Protein AF-A0A2D4F4N5-F1 (afdb_monomer)

Structure (mmCIF, N/CA/C/O backbone):
data_AF-A0A2D4F4N5-F1
#
_entry.id   AF-A0A2D4F4N5-F1
#
loop_
_atom_site.group_PDB
_atom_site.id
_atom_site.type_symbol
_atom_site.label_atom_id
_atom_site.label_alt_id
_atom_site.label_comp_id
_atom_site.label_asym_id
_atom_site.label_entity_id
_atom_site.label_seq_id
_atom_site.pdbx_PDB_ins_code
_atom_site.Cartn_x
_atom_site.Cartn_y
_atom_site.Cartn_z
_atom_site.occupancy
_atom_site.B_iso_or_equiv
_atom_site.auth_seq_id
_atom_site.auth_comp_id
_atom_site.auth_asym_id
_atom_site.auth_atom_id
_atom_site.pdbx_PDB_model_num
ATOM 1 N N . LYS A 1 1 ? -106.227 -16.386 43.500 1.00 56.34 1 LYS A N 1
ATOM 2 C CA . LYS A 1 1 ? -105.374 -16.252 42.289 1.00 56.34 1 LYS A CA 1
ATOM 3 C C . LYS A 1 1 ? -104.358 -15.111 42.374 1.00 56.34 1 LYS A C 1
ATOM 5 O O . LYS A 1 1 ? -103.241 -15.417 42.754 1.00 56.34 1 LYS A O 1
ATOM 10 N N . LYS A 1 2 ? -104.686 -13.827 42.129 1.00 59.69 2 LYS A N 1
ATOM 11 C CA . LYS A 1 2 ? -103.668 -12.739 42.159 1.00 59.69 2 LYS A CA 1
ATOM 12 C C . LYS A 1 2 ? -102.952 -12.569 43.513 1.00 59.69 2 LYS A C 1
ATOM 14 O O . LYS A 1 2 ? -101.766 -12.276 43.545 1.00 59.69 2 LYS A O 1
ATOM 19 N N . GLU A 1 3 ? -103.655 -12.778 44.623 1.00 63.53 3 GLU A N 1
ATOM 20 C CA . GLU A 1 3 ? -103.099 -12.627 45.979 1.00 63.53 3 GLU A CA 1
ATOM 21 C C . GLU A 1 3 ? -102.218 -13.813 46.415 1.00 63.53 3 GLU A C 1
ATOM 23 O O . GLU A 1 3 ? -101.237 -13.640 47.134 1.00 63.53 3 GLU A O 1
ATOM 28 N N . GLU A 1 4 ? -102.504 -15.015 45.911 1.00 68.69 4 GLU A N 1
ATOM 29 C CA . GLU A 1 4 ? -101.657 -16.200 46.112 1.00 68.69 4 GLU A CA 1
ATOM 30 C C . GLU A 1 4 ? -100.373 -16.101 45.288 1.00 68.69 4 GLU A C 1
ATOM 32 O O . GLU A 1 4 ? -99.296 -16.382 45.805 1.00 68.69 4 GLU A O 1
ATOM 37 N N . GLU A 1 5 ? -100.463 -15.623 44.043 1.00 69.75 5 GLU A N 1
ATOM 38 C CA . GLU A 1 5 ? -99.292 -15.327 43.209 1.00 69.75 5 GLU A CA 1
ATOM 39 C C . GLU A 1 5 ? -98.404 -14.257 43.861 1.00 69.75 5 GLU A C 1
ATOM 41 O O . GLU A 1 5 ? -97.187 -14.424 43.932 1.00 69.75 5 GLU A O 1
ATOM 46 N N . PHE A 1 6 ? -99.001 -13.204 44.430 1.00 76.44 6 PHE A N 1
ATOM 47 C CA . PHE A 1 6 ? -98.261 -12.165 45.151 1.00 76.44 6 PHE A CA 1
ATOM 48 C C . PHE A 1 6 ? -97.584 -12.704 46.421 1.00 76.44 6 PHE A C 1
ATOM 50 O O . PHE A 1 6 ? -96.446 -12.343 46.722 1.00 76.44 6 PHE A O 1
ATOM 57 N N . ASN A 1 7 ? -98.245 -13.611 47.147 1.00 79.62 7 ASN A N 1
ATOM 58 C CA . ASN A 1 7 ? -97.665 -14.266 48.317 1.00 79.62 7 ASN A CA 1
ATOM 59 C C . ASN A 1 7 ? -96.509 -15.205 47.956 1.00 79.62 7 ASN A C 1
ATOM 61 O O . ASN A 1 7 ? -95.485 -15.171 48.634 1.00 79.62 7 ASN A O 1
ATOM 65 N N . ILE A 1 8 ? -96.621 -15.976 46.872 1.00 83.38 8 ILE A N 1
ATOM 66 C CA . ILE A 1 8 ? -95.534 -16.837 46.382 1.00 83.38 8 ILE A CA 1
ATOM 67 C C . ILE A 1 8 ? -94.320 -15.987 45.992 1.00 83.38 8 ILE A C 1
ATOM 69 O O . ILE A 1 8 ? -93.199 -16.280 46.414 1.00 83.38 8 ILE A O 1
ATOM 73 N N . ILE A 1 9 ? -94.548 -14.897 45.253 1.00 83.88 9 ILE A N 1
ATOM 74 C CA . ILE A 1 9 ? -93.497 -13.955 44.855 1.00 83.88 9 ILE A CA 1
ATOM 75 C C . ILE A 1 9 ? -92.835 -13.333 46.092 1.00 83.88 9 ILE A C 1
ATOM 77 O O . ILE A 1 9 ? -91.607 -13.299 46.181 1.00 83.88 9 ILE A O 1
ATOM 81 N N . ARG A 1 10 ? -93.621 -12.909 47.089 1.00 82.94 10 ARG A N 1
ATOM 82 C CA . ARG A 1 10 ? -93.108 -12.359 48.353 1.00 82.94 10 ARG A CA 1
ATOM 83 C C . ARG A 1 10 ? -92.235 -13.365 49.104 1.00 82.94 10 ARG A C 1
ATOM 85 O O . ARG A 1 10 ? -91.108 -13.032 49.461 1.00 82.94 10 ARG A O 1
ATOM 92 N N . THR A 1 11 ? -92.698 -14.602 49.277 1.00 85.44 11 THR A N 1
ATOM 93 C CA . THR A 1 11 ? -91.921 -15.657 49.947 1.00 85.44 11 THR A CA 1
ATOM 94 C C . THR A 1 11 ? -90.641 -15.999 49.180 1.00 85.44 11 THR A C 1
ATOM 96 O O . THR A 1 11 ? -89.612 -16.303 49.784 1.00 85.44 11 THR A O 1
ATOM 99 N N . GLN A 1 12 ? -90.661 -15.928 47.847 1.00 88.06 12 GLN A N 1
ATOM 100 C CA . GLN A 1 12 ? -89.471 -16.150 47.030 1.00 88.06 12 GLN A CA 1
ATOM 101 C C . GLN A 1 12 ? -88.456 -15.004 47.156 1.00 88.06 12 GLN A C 1
ATOM 103 O O . GLN A 1 12 ? -87.263 -15.268 47.312 1.00 88.06 12 GLN A O 1
ATOM 108 N N . TYR A 1 13 ? -88.907 -1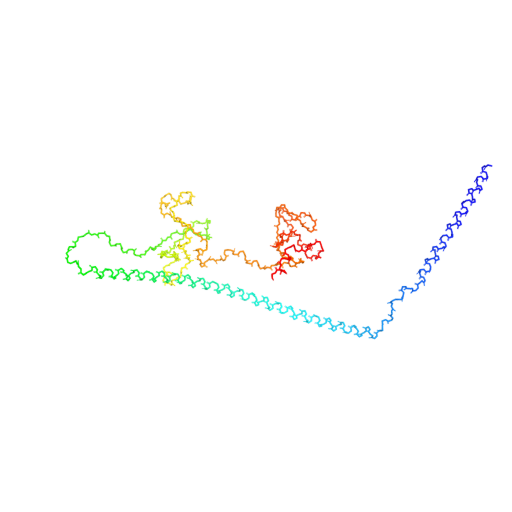3.747 47.175 1.00 88.38 13 TYR A N 1
ATOM 109 C CA . TYR A 1 13 ? -88.032 -12.602 47.441 1.00 88.38 13 TYR A CA 1
ATOM 110 C C . TYR A 1 13 ? -87.449 -12.625 48.856 1.00 88.38 13 TYR A C 1
ATOM 112 O O . TYR A 1 13 ? -86.268 -12.329 49.023 1.00 88.38 13 TYR A O 1
ATOM 120 N N . GLU A 1 14 ? -88.222 -13.035 49.863 1.00 89.50 14 GLU A N 1
ATOM 121 C CA . GLU A 1 14 ? -87.729 -13.205 51.235 1.00 89.50 14 GLU A CA 1
ATOM 122 C C . GLU A 1 14 ? -86.639 -14.283 51.322 1.00 89.50 14 GLU A C 1
ATOM 124 O O . GLU A 1 14 ? -85.602 -14.064 51.953 1.00 89.50 14 GLU A O 1
ATOM 129 N N . LYS A 1 15 ? -86.816 -15.418 50.630 1.00 90.50 15 LYS A N 1
ATOM 130 C CA . LYS A 1 15 ? -85.786 -16.467 50.538 1.00 90.50 15 LYS A CA 1
ATOM 131 C C . LYS A 1 15 ? -84.518 -15.971 49.844 1.00 90.50 15 LYS A C 1
ATOM 133 O O . LYS A 1 15 ? -83.421 -16.201 50.352 1.00 90.50 15 LYS A O 1
ATOM 138 N N . ASN A 1 16 ? -84.656 -15.260 48.726 1.00 86.25 16 ASN A N 1
ATOM 139 C CA . ASN A 1 16 ? -83.514 -14.703 47.997 1.00 86.25 16 ASN A CA 1
ATOM 140 C C . ASN A 1 16 ? -82.762 -13.667 48.841 1.00 86.25 16 ASN A C 1
ATOM 142 O O . ASN A 1 16 ? -81.537 -13.712 48.925 1.00 86.25 16 ASN A O 1
ATOM 146 N N . LEU A 1 17 ? -83.489 -12.789 49.537 1.00 89.81 17 LEU A N 1
ATOM 147 C CA . LEU A 1 17 ? -82.903 -11.807 50.445 1.00 89.81 17 LEU A CA 1
ATOM 148 C C . LEU A 1 17 ? -82.141 -12.477 51.596 1.00 89.81 17 LEU A C 1
ATOM 150 O O . LEU A 1 17 ? -81.073 -12.007 51.990 1.00 89.81 17 LEU A O 1
ATOM 154 N N . ASN A 1 18 ? -82.669 -13.576 52.136 1.00 90.06 18 ASN A N 1
ATOM 155 C CA . ASN A 1 18 ? -82.006 -14.319 53.203 1.00 90.06 18 ASN A CA 1
ATOM 156 C C . ASN A 1 18 ? -80.724 -15.021 52.718 1.00 90.06 18 ASN A C 1
ATOM 158 O O . ASN A 1 18 ? -79.701 -14.995 53.409 1.00 90.06 18 ASN A O 1
ATOM 162 N N . ASN A 1 19 ? -80.748 -15.587 51.509 1.00 90.56 19 ASN A N 1
ATOM 163 C CA . ASN A 1 19 ? -79.557 -16.155 50.874 1.00 90.56 19 ASN A CA 1
ATOM 164 C C . ASN A 1 19 ? -78.479 -15.086 50.637 1.00 90.56 19 ASN A C 1
ATOM 166 O O . ASN A 1 19 ? -77.332 -15.284 51.038 1.00 90.56 19 ASN A O 1
ATOM 170 N N . GLU A 1 20 ? -78.851 -13.926 50.089 1.00 90.69 20 GLU A N 1
ATOM 171 C CA . GLU A 1 20 ? -77.944 -12.785 49.891 1.00 90.69 20 GLU A CA 1
ATOM 172 C C . GLU A 1 20 ? -77.320 -12.303 51.212 1.00 90.69 20 GLU A C 1
ATOM 174 O O . GLU A 1 20 ? -76.104 -12.116 51.310 1.00 90.69 20 GLU A O 1
ATOM 179 N N . ARG A 1 21 ? -78.119 -12.172 52.283 1.00 93.06 21 ARG A N 1
ATOM 180 C CA . ARG A 1 21 ? -77.603 -11.816 53.620 1.00 93.06 21 ARG A CA 1
ATOM 181 C C . ARG A 1 21 ? -76.601 -12.837 54.151 1.00 93.06 21 ARG A C 1
ATOM 183 O O . ARG A 1 21 ? -75.604 -12.449 54.766 1.00 93.06 21 ARG A O 1
ATOM 190 N N . THR A 1 22 ? -76.847 -14.121 53.912 1.00 91.62 22 THR A N 1
ATOM 191 C CA . THR A 1 22 ? -75.980 -15.203 54.390 1.00 91.62 22 THR A CA 1
ATOM 192 C C . THR A 1 22 ? -74.648 -15.199 53.647 1.00 91.62 22 THR A C 1
ATOM 194 O O . THR A 1 22 ? -73.595 -15.197 54.284 1.00 91.62 22 THR A O 1
ATOM 197 N N . LEU A 1 23 ? -74.679 -15.089 52.316 1.00 91.75 23 LEU A N 1
ATOM 198 C CA . LEU A 1 23 ? -73.475 -15.004 51.485 1.00 91.75 23 LEU A CA 1
ATOM 199 C C . LEU A 1 23 ? -72.638 -13.769 51.826 1.00 91.75 23 LEU A C 1
ATOM 201 O O . LEU A 1 23 ? -71.421 -13.866 51.987 1.00 91.75 23 LEU A O 1
ATOM 205 N N . LYS A 1 24 ? -73.286 -12.616 52.028 1.00 92.94 24 LYS A N 1
ATOM 206 C CA . LYS A 1 24 ? -72.597 -11.382 52.417 1.00 92.94 24 LYS A CA 1
ATOM 207 C C . LYS A 1 24 ? -71.936 -11.506 53.789 1.00 92.94 24 LYS A C 1
ATOM 209 O O . LYS A 1 24 ? -70.787 -11.104 53.951 1.00 92.94 24 LYS A O 1
ATOM 214 N N . THR A 1 25 ? -72.622 -12.114 54.757 1.00 91.38 25 THR A N 1
ATOM 215 C CA . THR A 1 25 ? -72.057 -12.393 56.088 1.00 91.38 25 THR A CA 1
ATOM 216 C C . THR A 1 25 ? -70.846 -13.324 55.997 1.00 91.38 25 THR A C 1
ATOM 218 O O . THR A 1 25 ? -69.815 -13.057 56.610 1.00 91.38 25 THR A O 1
ATOM 221 N N . GLN A 1 26 ? -70.922 -14.384 55.187 1.00 90.00 26 GLN A N 1
ATOM 222 C CA . GLN A 1 26 ? -69.803 -15.306 54.977 1.00 90.00 26 GLN A CA 1
ATOM 223 C C .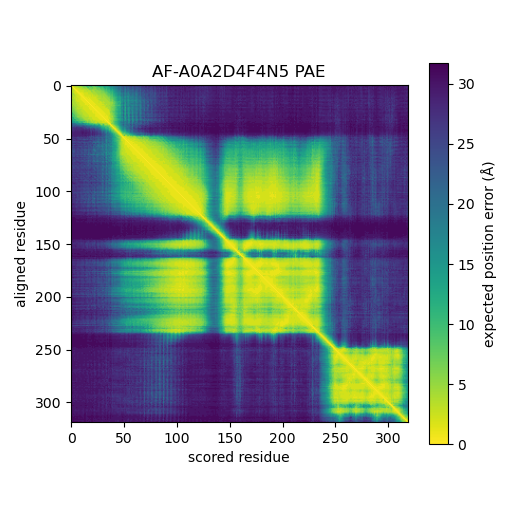 GLN A 1 26 ? -68.601 -14.623 54.310 1.00 90.00 26 GLN A C 1
ATOM 225 O O . GLN A 1 26 ? -67.470 -14.828 54.749 1.00 90.00 26 GLN A O 1
ATOM 230 N N . ALA A 1 27 ? -68.828 -13.775 53.304 1.00 90.56 27 ALA A N 1
ATOM 231 C CA . ALA A 1 27 ? -67.769 -13.017 52.640 1.00 90.56 27 ALA A CA 1
ATOM 232 C C . ALA A 1 27 ? -67.075 -12.035 53.598 1.00 90.56 27 ALA A C 1
ATOM 234 O O . ALA A 1 27 ? -65.846 -11.979 53.640 1.00 90.56 27 ALA A O 1
ATOM 235 N N . VAL A 1 28 ? -67.846 -11.310 54.417 1.00 91.25 28 VAL A N 1
ATOM 236 C CA . VAL A 1 28 ? -67.301 -10.405 55.442 1.00 91.25 28 VAL A CA 1
ATOM 237 C C . VAL A 1 28 ? -66.495 -11.179 56.483 1.00 91.25 28 VAL A C 1
ATOM 239 O O . VAL A 1 28 ? -65.385 -10.767 56.810 1.00 91.25 28 VAL A O 1
ATOM 242 N N . ASN A 1 29 ? -66.987 -12.329 56.946 1.00 89.88 29 ASN A N 1
ATOM 243 C CA . ASN A 1 29 ? -66.251 -13.173 57.888 1.00 89.88 29 ASN A CA 1
ATOM 244 C C . ASN A 1 29 ? -64.949 -13.716 57.281 1.00 89.88 29 ASN A C 1
ATOM 246 O O . ASN A 1 29 ? -63.924 -13.720 57.955 1.00 89.88 29 ASN A O 1
ATOM 250 N N . LYS A 1 30 ? -64.950 -14.100 55.999 1.00 88.88 30 LYS A N 1
ATOM 251 C CA . LYS A 1 30 ? -63.744 -14.544 55.282 1.00 88.88 30 LYS A CA 1
ATOM 252 C C . LYS A 1 30 ? -62.718 -13.417 55.141 1.00 88.88 30 LYS A C 1
ATOM 254 O O . LYS A 1 30 ? -61.528 -13.640 55.343 1.00 88.88 30 LYS A O 1
ATOM 259 N N . LEU A 1 31 ? -63.167 -12.202 54.822 1.00 83.94 31 LEU A N 1
ATOM 260 C CA . LEU A 1 31 ? -62.303 -11.021 54.744 1.00 83.94 31 LEU A CA 1
ATOM 261 C C . LEU A 1 31 ? -61.752 -10.638 56.119 1.00 83.94 31 LEU A C 1
ATOM 263 O O . LEU A 1 31 ? -60.565 -10.347 56.230 1.00 83.94 31 LEU A O 1
ATOM 267 N N . ALA A 1 32 ? -62.572 -10.702 57.170 1.00 85.06 32 ALA A N 1
ATOM 268 C CA . ALA A 1 32 ? -62.128 -10.495 58.544 1.00 85.06 32 ALA A CA 1
ATOM 269 C C . ALA A 1 32 ? -61.110 -11.562 58.973 1.00 85.06 32 ALA A C 1
ATOM 271 O O . ALA A 1 32 ? -60.134 -11.235 59.644 1.00 85.06 32 ALA A O 1
ATOM 272 N N . GLU A 1 33 ? -61.286 -12.817 58.555 1.00 84.62 33 GLU A N 1
ATOM 273 C CA . GLU A 1 33 ? -60.318 -13.890 58.783 1.00 84.62 33 GLU A CA 1
ATOM 274 C C . GLU A 1 33 ? -58.996 -13.600 58.059 1.00 84.62 33 GLU A C 1
ATOM 276 O O . GLU A 1 33 ? -57.943 -13.652 58.682 1.00 84.62 33 GLU A O 1
ATOM 281 N N . ILE A 1 34 ? -59.027 -13.214 56.778 1.00 78.25 34 ILE A N 1
ATOM 282 C CA . ILE A 1 34 ? -57.823 -12.878 55.995 1.00 78.25 34 ILE A CA 1
ATOM 283 C C . ILE A 1 34 ? -57.116 -11.632 56.547 1.00 78.25 34 ILE A C 1
ATOM 285 O O . ILE A 1 34 ? -55.892 -11.621 56.638 1.00 78.25 34 ILE A O 1
ATOM 289 N N . MET A 1 35 ? -57.862 -10.603 56.960 1.00 74.38 35 MET A N 1
ATOM 290 C CA . MET A 1 35 ? -57.294 -9.403 57.585 1.00 74.38 35 MET A CA 1
ATOM 291 C C . MET A 1 35 ? -56.669 -9.695 58.954 1.00 74.38 35 MET A C 1
ATOM 293 O O . MET A 1 35 ? -55.673 -9.069 59.314 1.00 74.38 35 MET A O 1
ATOM 297 N N . ASN A 1 36 ? -57.232 -10.640 59.716 1.00 72.38 36 ASN A N 1
ATOM 298 C CA . ASN A 1 36 ? -56.722 -11.025 61.034 1.00 72.38 36 ASN A CA 1
ATOM 299 C C . ASN A 1 36 ? -55.715 -12.184 60.994 1.00 72.38 36 ASN A C 1
ATOM 301 O O . ASN A 1 36 ? -55.057 -12.451 62.006 1.00 72.38 36 ASN A O 1
ATOM 305 N N . ARG A 1 37 ? -55.537 -12.848 59.844 1.00 71.75 37 ARG A N 1
ATOM 306 C CA . ARG A 1 37 ? -54.452 -13.807 59.624 1.00 71.75 37 ARG A CA 1
ATOM 307 C C . ARG A 1 37 ? -53.123 -13.065 59.711 1.00 71.75 37 ARG A C 1
ATOM 309 O O . ARG A 1 37 ? -52.716 -12.318 58.825 1.00 71.75 37 ARG A O 1
ATOM 316 N N . LYS A 1 38 ? -52.409 -13.309 60.810 1.00 58.66 38 LYS A N 1
ATOM 317 C CA . LYS A 1 38 ? -51.043 -12.819 61.053 1.00 58.66 38 LYS A CA 1
ATOM 318 C C . LYS A 1 38 ? -49.990 -13.526 60.186 1.00 58.66 38 LYS A C 1
ATOM 320 O O . LYS A 1 38 ? -48.805 -13.251 60.358 1.00 58.66 38 LYS A O 1
ATOM 325 N N . ASP A 1 39 ? -50.395 -14.374 59.243 1.00 55.12 39 ASP A N 1
ATOM 326 C CA . ASP A 1 39 ? -49.500 -15.167 58.393 1.00 55.12 39 ASP A CA 1
ATOM 327 C C . ASP A 1 39 ? -48.623 -14.300 57.473 1.00 55.12 39 ASP A C 1
ATOM 329 O O . ASP A 1 39 ? -47.489 -14.666 57.179 1.00 55.12 39 ASP A O 1
ATOM 333 N N . PHE A 1 40 ? -49.040 -13.070 57.143 1.00 53.75 40 PHE A N 1
ATOM 334 C CA . PHE A 1 40 ? -48.171 -12.102 56.451 1.00 53.75 40 PHE A CA 1
ATOM 335 C C . PHE A 1 40 ? -47.013 -11.560 57.314 1.00 53.75 40 PHE A C 1
ATOM 337 O O . PHE A 1 40 ? -46.147 -10.842 56.814 1.00 53.75 40 PHE A O 1
ATOM 344 N N . LYS A 1 41 ? -46.967 -11.881 58.616 1.00 54.66 41 LYS A N 1
ATOM 345 C CA . LYS A 1 41 ? -45.854 -11.540 59.521 1.00 54.66 41 LYS A CA 1
ATOM 346 C C . LYS A 1 41 ? -44.927 -12.723 59.821 1.00 54.66 41 LYS A C 1
ATOM 348 O O . LYS A 1 41 ? -44.044 -12.572 60.663 1.00 54.66 41 LYS A O 1
ATOM 353 N N . LEU A 1 42 ? -45.076 -13.859 59.139 1.00 53.78 42 LEU A N 1
ATOM 354 C CA . LEU A 1 42 ? -44.261 -15.058 59.369 1.00 53.78 42 LEU A CA 1
ATOM 355 C C . LEU A 1 42 ? -43.093 -15.236 58.388 1.00 53.78 42 LEU A C 1
ATOM 357 O O . LEU A 1 42 ? -42.676 -16.356 58.138 1.00 53.78 42 LEU A O 1
ATOM 361 N N . ASP A 1 43 ? -42.489 -14.139 57.918 1.00 47.38 43 ASP A N 1
ATOM 362 C CA . ASP A 1 43 ? -41.101 -14.212 57.424 1.00 47.38 43 ASP A CA 1
ATOM 363 C C . ASP A 1 43 ? -40.243 -12.969 57.698 1.00 47.38 43 ASP A C 1
ATOM 365 O O . ASP A 1 43 ? -39.174 -12.758 57.129 1.00 47.38 43 ASP A O 1
ATOM 369 N N . ARG A 1 44 ? -40.652 -12.154 58.676 1.00 51.94 44 ARG A N 1
ATOM 370 C CA . ARG A 1 44 ? -39.688 -11.335 59.415 1.00 51.94 44 ARG A CA 1
ATOM 371 C C . ARG A 1 44 ? -39.265 -12.125 60.643 1.00 51.94 44 ARG A C 1
ATOM 373 O O . ARG A 1 44 ? -39.608 -11.758 61.767 1.00 51.94 44 ARG A O 1
ATOM 380 N N . LYS A 1 45 ? -38.470 -13.188 60.446 1.00 54.00 45 LYS A N 1
ATOM 381 C CA . LYS A 1 45 ? -37.483 -13.557 61.476 1.00 54.00 45 LYS A CA 1
ATOM 382 C C . LYS A 1 45 ? -36.880 -12.237 61.942 1.00 54.00 45 LYS A C 1
ATOM 384 O O . LYS A 1 45 ? -36.462 -11.456 61.088 1.00 54.00 45 LYS A O 1
ATOM 389 N N . LYS A 1 46 ? -36.922 -11.939 63.247 1.00 56.38 46 LYS A N 1
ATOM 390 C CA . LYS A 1 46 ? -36.197 -10.803 63.834 1.00 56.38 46 LYS A CA 1
ATOM 391 C C . LYS A 1 46 ? -34.792 -10.847 63.238 1.00 56.38 46 LYS A C 1
ATOM 393 O O . LYS A 1 46 ? -33.994 -11.685 63.647 1.00 56.38 46 LYS A O 1
ATOM 398 N N . VAL A 1 47 ? -34.516 -10.020 62.231 1.00 57.19 47 VAL A N 1
ATOM 399 C CA . VAL A 1 47 ? -33.161 -9.864 61.726 1.00 57.19 47 VAL A CA 1
ATOM 400 C C . VAL A 1 47 ? -32.433 -9.296 62.923 1.00 57.19 47 VAL A C 1
ATOM 402 O O . VAL A 1 47 ? -32.766 -8.207 63.391 1.00 57.19 47 VAL A O 1
ATOM 405 N N . ASN A 1 48 ? -31.559 -10.107 63.508 1.00 65.81 48 ASN A N 1
ATOM 406 C CA . ASN A 1 48 ? -30.804 -9.738 64.684 1.00 65.81 48 ASN A CA 1
ATOM 407 C C . ASN A 1 48 ? -30.120 -8.397 64.374 1.00 65.81 48 ASN A C 1
ATOM 409 O O . ASN A 1 48 ? -29.299 -8.317 63.464 1.00 65.81 48 ASN A O 1
ATOM 413 N N . MET A 1 49 ? -30.526 -7.317 65.052 1.00 71.56 49 MET A N 1
ATOM 414 C CA . MET A 1 49 ? -30.095 -5.938 64.754 1.00 71.56 49 MET A CA 1
ATOM 415 C C . MET A 1 49 ? -28.562 -5.817 64.748 1.00 71.56 49 MET A C 1
ATOM 417 O O . MET A 1 49 ? -27.981 -5.011 64.023 1.00 71.56 49 MET A O 1
ATOM 421 N N . GLN A 1 50 ? -27.901 -6.655 65.544 1.00 76.62 50 GLN A N 1
ATOM 422 C CA . GLN A 1 50 ? -26.451 -6.760 65.620 1.00 76.62 50 GLN A CA 1
ATOM 423 C C . GLN A 1 50 ? -25.847 -7.440 64.376 1.00 76.62 50 GLN A C 1
ATOM 425 O O . GLN A 1 50 ? -24.870 -6.931 63.824 1.00 76.62 50 GLN A O 1
ATOM 430 N N . ASP A 1 51 ? -26.470 -8.508 63.869 1.00 80.94 51 ASP A N 1
ATOM 431 C CA . ASP A 1 51 ? -26.079 -9.156 62.608 1.00 80.94 51 ASP A CA 1
ATOM 432 C C . ASP A 1 51 ? -26.350 -8.256 61.402 1.00 80.94 51 ASP A C 1
ATOM 434 O O . ASP A 1 51 ? -25.554 -8.232 60.466 1.00 80.94 51 ASP A O 1
ATOM 438 N N . PHE A 1 52 ? -27.424 -7.460 61.434 1.00 82.69 52 PHE A N 1
ATOM 439 C CA . PHE A 1 52 ? -27.698 -6.458 60.404 1.00 82.69 52 PHE A CA 1
ATOM 440 C C . PHE A 1 52 ? -26.577 -5.416 60.334 1.00 82.69 52 PHE A C 1
ATOM 442 O O . PHE A 1 52 ? -26.020 -5.193 59.264 1.00 82.69 52 PHE A O 1
ATOM 449 N N . LYS A 1 53 ? -26.169 -4.847 61.477 1.00 86.12 53 LYS A N 1
ATOM 450 C CA . LYS A 1 53 ? -25.045 -3.895 61.545 1.00 86.12 53 LYS A CA 1
ATOM 451 C C . LYS A 1 53 ? -23.717 -4.517 61.101 1.00 86.12 53 LYS A C 1
ATOM 453 O O . LYS A 1 53 ? -22.898 -3.832 60.490 1.00 86.12 53 LYS A O 1
ATOM 458 N N . LYS A 1 54 ? -23.483 -5.801 61.400 1.00 90.00 54 LYS A N 1
ATOM 459 C CA . LYS A 1 54 ? -22.287 -6.528 60.940 1.00 90.00 54 LYS A CA 1
ATOM 460 C C . LYS A 1 54 ? -22.299 -6.701 59.418 1.00 90.00 54 LYS A C 1
ATOM 462 O O . LYS A 1 54 ? -21.321 -6.334 58.771 1.00 90.00 54 LYS A O 1
ATOM 467 N N . LYS A 1 55 ? -23.422 -7.156 58.851 1.00 89.56 55 LYS A N 1
ATOM 468 C CA . LYS A 1 55 ? -23.611 -7.280 57.398 1.00 89.56 55 LYS A CA 1
ATOM 469 C C . LYS A 1 55 ? -23.548 -5.938 56.679 1.00 89.56 55 LYS A C 1
ATOM 471 O O . LYS A 1 55 ? -23.028 -5.877 55.575 1.00 89.56 55 LYS A O 1
ATOM 476 N N . GLU A 1 56 ? -24.029 -4.858 57.288 1.00 90.56 56 GLU A N 1
ATOM 477 C CA . GLU A 1 56 ? -23.948 -3.516 56.705 1.00 90.56 56 GLU A CA 1
ATOM 478 C C . GLU A 1 56 ? -22.491 -3.044 56.577 1.00 90.56 56 GLU A C 1
ATOM 480 O O . GLU A 1 56 ? -22.094 -2.536 55.529 1.00 90.56 56 GLU A O 1
ATOM 485 N N . LYS A 1 57 ? -21.663 -3.260 57.609 1.00 93.94 57 LYS A N 1
ATOM 486 C CA . LYS A 1 57 ? -20.223 -2.950 57.555 1.00 93.94 57 LYS A CA 1
ATOM 487 C C . LYS A 1 57 ? -19.493 -3.796 56.516 1.00 93.94 57 LYS A C 1
ATOM 489 O O . LYS A 1 57 ? -18.684 -3.267 55.761 1.00 93.94 57 LYS A O 1
ATOM 494 N N . GLU A 1 58 ? -19.790 -5.091 56.472 1.00 94.50 58 GLU A N 1
ATOM 495 C CA . GLU A 1 58 ? -19.226 -6.013 55.486 1.00 94.50 58 GLU A CA 1
ATOM 496 C C . GLU A 1 58 ? -19.639 -5.630 54.059 1.00 94.50 58 GLU A C 1
ATOM 498 O O . GLU A 1 58 ? -18.795 -5.586 53.173 1.00 94.50 58 GLU A O 1
ATOM 503 N N . ASN A 1 59 ? -20.895 -5.232 53.845 1.00 93.12 59 ASN A N 1
ATOM 504 C CA . ASN A 1 59 ? -21.375 -4.753 52.550 1.00 93.12 59 ASN A CA 1
ATOM 505 C C . ASN A 1 59 ? -20.643 -3.475 52.114 1.00 93.12 59 ASN A C 1
ATOM 507 O O . ASN A 1 59 ? -20.163 -3.408 50.988 1.00 93.12 59 ASN A O 1
ATOM 511 N N . ARG A 1 60 ? -20.464 -2.497 53.016 1.00 95.44 60 ARG A N 1
ATOM 512 C CA . ARG A 1 60 ? -19.662 -1.295 52.719 1.00 95.44 60 ARG A CA 1
ATOM 513 C C . ARG A 1 60 ? -18.211 -1.641 52.375 1.00 95.44 60 ARG A C 1
ATOM 515 O O . ARG A 1 60 ? -17.653 -1.046 51.458 1.00 95.44 60 ARG A O 1
ATOM 522 N N . LYS A 1 61 ? -17.612 -2.608 53.079 1.00 96.81 61 LYS A N 1
ATOM 523 C CA . LYS A 1 61 ? -16.254 -3.090 52.789 1.00 96.81 61 LYS A CA 1
ATOM 524 C C . LYS A 1 61 ? -16.176 -3.729 51.399 1.00 96.81 61 LYS A C 1
ATOM 526 O O . LYS A 1 61 ? -15.327 -3.338 50.607 1.00 96.81 61 LYS A O 1
ATOM 531 N N . LEU A 1 62 ? -17.098 -4.636 51.082 1.00 96.75 62 LEU A N 1
ATOM 532 C CA . LEU A 1 62 ? -17.171 -5.304 49.780 1.00 96.75 62 LEU A CA 1
ATOM 533 C C . LEU A 1 62 ? -17.450 -4.320 48.635 1.00 96.75 62 LEU A C 1
ATOM 535 O O . LEU A 1 62 ? -16.902 -4.481 47.552 1.00 96.75 62 LEU A O 1
ATOM 539 N N . GLN A 1 63 ? -18.257 -3.277 48.856 1.00 95.38 63 GLN A N 1
ATOM 540 C CA . GLN A 1 63 ? -18.466 -2.215 47.864 1.00 95.38 63 GLN A CA 1
ATOM 541 C C . GLN A 1 63 ? -17.182 -1.431 47.579 1.00 95.38 63 GLN A C 1
ATOM 543 O O . GLN A 1 63 ? -16.910 -1.105 46.424 1.00 95.38 63 GLN A O 1
ATOM 548 N N . LEU A 1 64 ? -16.387 -1.138 48.613 1.00 96.56 64 LEU A N 1
ATOM 549 C CA . LEU A 1 64 ? -15.099 -0.471 48.446 1.00 96.56 64 LEU A CA 1
ATOM 550 C C . LEU A 1 64 ? -14.106 -1.366 47.694 1.00 96.56 64 LEU A C 1
ATOM 552 O O . LEU A 1 64 ? -13.491 -0.902 46.739 1.00 96.56 64 LEU A O 1
ATOM 556 N N . GLU A 1 65 ? -13.995 -2.639 48.083 1.00 96.62 65 GLU A N 1
ATOM 557 C CA . GLU A 1 65 ? -13.149 -3.629 47.403 1.00 96.62 65 GLU A CA 1
ATOM 558 C C . GLU A 1 65 ? -13.567 -3.792 45.930 1.00 96.62 65 GLU A C 1
ATOM 560 O O . GLU A 1 65 ? -12.722 -3.745 45.040 1.00 96.62 65 GLU A O 1
ATOM 565 N N . LEU A 1 66 ? -14.873 -3.866 45.646 1.00 95.38 66 LEU A N 1
ATOM 566 C CA . LEU A 1 66 ? -15.403 -3.925 44.281 1.00 95.38 66 LEU A CA 1
ATOM 567 C C . LEU A 1 66 ? -15.047 -2.678 43.463 1.00 95.38 66 LEU A C 1
ATOM 569 O O . LEU A 1 66 ? -14.695 -2.797 42.291 1.00 95.38 66 LEU A O 1
ATOM 573 N N . ASN A 1 67 ? -15.161 -1.482 44.045 1.00 95.75 67 ASN A N 1
ATOM 574 C CA . ASN A 1 67 ? -14.807 -0.245 43.350 1.00 95.75 67 ASN A CA 1
ATOM 575 C C . ASN A 1 67 ? -13.303 -0.160 43.077 1.00 95.75 67 ASN A C 1
ATOM 577 O O . ASN A 1 67 ? -12.920 0.193 41.965 1.00 95.75 67 ASN A O 1
ATOM 581 N N . GLN A 1 68 ? -12.466 -0.542 44.045 1.00 97.69 68 GLN A N 1
ATOM 582 C CA . GLN A 1 68 ? -11.017 -0.618 43.853 1.00 97.69 68 GLN A CA 1
ATOM 583 C C . GLN A 1 68 ? -10.654 -1.605 42.740 1.00 97.69 68 GLN A C 1
ATOM 585 O O . GLN A 1 68 ? -9.815 -1.299 41.897 1.00 97.69 68 GLN A O 1
ATOM 590 N N . GLU A 1 69 ? -11.299 -2.771 42.693 1.00 95.62 69 GLU A N 1
ATOM 591 C CA . GLU A 1 69 ? -11.010 -3.776 41.669 1.00 95.62 69 GLU A CA 1
ATOM 592 C C . GLU A 1 69 ? -11.484 -3.337 40.276 1.00 95.62 69 GLU A C 1
ATOM 594 O O . GLU A 1 69 ? -10.772 -3.523 39.291 1.00 95.62 69 GLU A O 1
ATOM 599 N N . LYS A 1 70 ? -12.634 -2.652 40.184 1.00 94.56 70 LYS A N 1
ATOM 600 C CA . LYS A 1 70 ? -13.084 -2.006 38.938 1.00 94.56 70 LYS A CA 1
ATOM 601 C C . LYS A 1 70 ? -12.103 -0.945 38.453 1.00 94.56 70 LYS A C 1
ATOM 603 O O . LYS A 1 70 ? -11.849 -0.858 37.255 1.00 94.56 70 LYS A O 1
ATOM 608 N N . GLU A 1 71 ? -11.567 -0.134 39.360 1.00 96.31 71 GLU A N 1
ATOM 609 C CA . GLU A 1 71 ? -10.606 0.909 39.009 1.00 96.31 71 GLU A CA 1
ATOM 610 C C . GLU A 1 71 ? -9.290 0.310 38.500 1.00 96.31 71 GLU A C 1
ATOM 612 O O . GLU A 1 71 ? -8.818 0.710 37.436 1.00 96.31 71 GLU A O 1
ATOM 617 N N . LYS A 1 72 ? -8.753 -0.714 39.178 1.00 97.44 72 LYS A N 1
ATOM 618 C CA . LYS A 1 72 ? -7.578 -1.464 38.700 1.00 97.44 72 LYS A CA 1
ATOM 619 C C . LYS A 1 72 ? -7.818 -2.086 37.329 1.00 97.44 72 LYS A C 1
ATOM 621 O O . LYS A 1 72 ? -6.963 -1.977 36.451 1.00 97.44 72 LYS A O 1
ATOM 626 N N . PHE A 1 73 ? -8.977 -2.716 37.131 1.00 94.12 73 PHE A N 1
ATOM 627 C CA . PHE A 1 73 ? -9.332 -3.311 35.846 1.00 94.12 73 PHE A CA 1
ATOM 628 C C . PHE A 1 73 ? -9.409 -2.248 34.744 1.00 94.12 73 PHE A C 1
ATOM 630 O O . PHE A 1 73 ? -8.823 -2.425 33.682 1.00 94.12 73 PHE A O 1
ATOM 637 N N . ASN A 1 74 ? -10.045 -1.104 35.006 1.00 93.50 74 ASN A N 1
ATOM 638 C CA . ASN A 1 74 ? -10.098 0.002 34.048 1.00 93.50 74 ASN A CA 1
ATOM 639 C C . ASN A 1 74 ? -8.703 0.548 33.711 1.00 93.50 74 ASN A C 1
ATOM 641 O O . ASN A 1 74 ? -8.409 0.778 32.539 1.00 93.50 74 ASN A O 1
ATOM 645 N N . GLN A 1 75 ? -7.826 0.723 34.705 1.00 95.38 75 GLN A N 1
ATOM 646 C CA . GLN A 1 75 ? -6.438 1.140 34.472 1.00 95.38 75 GLN A CA 1
ATOM 647 C C . GLN A 1 75 ? -5.684 0.126 33.601 1.00 95.38 75 GLN A C 1
ATOM 649 O O . GLN A 1 75 ? -4.973 0.516 32.676 1.00 95.38 75 GLN A O 1
ATOM 654 N N . MET A 1 76 ? -5.876 -1.172 33.852 1.00 95.38 76 MET A N 1
ATOM 655 C CA . MET A 1 76 ? -5.289 -2.250 33.056 1.00 95.38 76 MET A CA 1
ATOM 656 C C . MET A 1 76 ? -5.799 -2.240 31.609 1.00 95.38 76 MET A C 1
ATOM 658 O O . MET A 1 76 ? -4.998 -2.339 30.682 1.00 95.38 76 MET A O 1
ATOM 662 N N . VAL A 1 77 ? -7.106 -2.054 31.401 1.00 93.12 77 VAL A N 1
ATOM 663 C CA . VAL A 1 77 ? -7.705 -1.934 30.063 1.00 93.12 77 VAL A CA 1
ATOM 664 C C . VAL A 1 77 ? -7.121 -0.742 29.306 1.00 93.12 77 VAL A C 1
ATOM 666 O O . VAL A 1 77 ? -6.720 -0.895 28.157 1.00 93.12 77 VAL A O 1
ATOM 669 N N . ILE A 1 78 ? -7.019 0.430 29.941 1.00 93.69 78 ILE A N 1
ATOM 670 C CA . ILE A 1 78 ? -6.435 1.627 29.315 1.00 93.69 78 ILE A CA 1
ATOM 671 C C . ILE A 1 78 ? -4.967 1.385 28.950 1.00 93.69 78 ILE A C 1
ATOM 673 O O . ILE A 1 78 ? -4.547 1.734 27.846 1.00 93.69 78 ILE A O 1
ATOM 677 N N . LYS A 1 79 ? -4.196 0.765 29.851 1.00 96.50 79 LYS A N 1
ATOM 678 C CA . LYS A 1 79 ? -2.790 0.427 29.614 1.00 96.50 79 LYS A CA 1
ATOM 679 C C . LYS A 1 79 ? -2.638 -0.490 28.400 1.00 96.50 79 LYS A C 1
ATOM 681 O O . LYS A 1 79 ? -1.920 -0.133 27.472 1.00 96.50 79 LYS A O 1
ATOM 686 N N . TYR A 1 80 ? -3.351 -1.615 28.363 1.00 93.19 80 TYR A N 1
ATOM 687 C CA . TYR A 1 80 ? -3.257 -2.550 27.239 1.00 93.19 80 TYR A CA 1
ATOM 688 C C . TYR A 1 80 ? -3.802 -1.967 25.936 1.00 93.19 80 TYR A C 1
ATOM 690 O O . TYR A 1 80 ? -3.250 -2.226 24.872 1.00 93.19 80 TYR A O 1
ATOM 698 N N . GLN A 1 81 ? -4.836 -1.128 25.995 1.00 90.56 81 GLN A N 1
ATOM 699 C CA . GLN A 1 81 ? -5.335 -0.435 24.811 1.00 90.56 81 GLN A CA 1
ATOM 700 C C . GLN A 1 81 ? -4.298 0.541 24.238 1.00 90.56 81 GLN A C 1
ATOM 702 O O . GLN A 1 81 ? -4.197 0.678 23.016 1.00 90.56 81 GLN A O 1
ATOM 707 N N . LYS A 1 82 ? -3.536 1.218 25.106 1.00 93.12 82 LYS A N 1
ATOM 708 C CA . LYS A 1 82 ? -2.430 2.092 24.710 1.00 93.12 82 LYS A CA 1
ATOM 709 C C . LYS A 1 82 ? -1.285 1.285 24.095 1.00 93.12 82 LYS A C 1
ATOM 711 O O . LYS A 1 82 ? -0.881 1.611 22.986 1.00 93.12 82 LYS A O 1
ATOM 716 N N . GLU A 1 83 ? -0.839 0.219 24.757 1.00 93.69 83 GLU A N 1
ATOM 717 C CA . GLU A 1 83 ? 0.220 -0.667 24.248 1.00 93.69 83 GLU A CA 1
ATOM 718 C C . GLU A 1 83 ? -0.157 -1.266 22.885 1.00 93.69 83 GLU A C 1
ATOM 720 O O . GLU A 1 83 ? 0.654 -1.269 21.966 1.00 93.69 83 GLU A O 1
ATOM 725 N N . LEU A 1 84 ? -1.412 -1.688 22.698 1.00 90.12 84 LEU A N 1
ATOM 726 C CA . LEU A 1 84 ? -1.898 -2.189 21.409 1.00 90.12 84 LEU A CA 1
ATOM 727 C C . LEU A 1 84 ? -1.807 -1.117 20.315 1.00 90.12 84 LEU A C 1
ATOM 729 O O . LEU A 1 84 ? -1.352 -1.402 19.210 1.00 90.12 84 LEU A O 1
ATOM 733 N N . ASN A 1 85 ? -2.205 0.123 20.614 1.00 89.25 85 ASN A N 1
ATOM 734 C CA . ASN A 1 85 ? -2.103 1.222 19.653 1.00 89.25 85 ASN A CA 1
ATOM 735 C C . ASN A 1 85 ? -0.642 1.565 19.314 1.00 89.25 85 ASN A C 1
ATOM 737 O O . ASN A 1 85 ? -0.350 1.845 18.155 1.00 89.25 85 ASN A O 1
ATOM 741 N N . GLU A 1 86 ? 0.263 1.528 20.294 1.00 93.69 86 GLU A N 1
ATOM 742 C CA . GLU A 1 86 ? 1.700 1.752 20.085 1.00 93.69 86 GLU A CA 1
ATOM 743 C C . GLU A 1 86 ? 2.316 0.646 19.220 1.00 93.69 86 GLU A C 1
ATOM 745 O O . GLU A 1 86 ? 2.977 0.945 18.228 1.00 93.69 86 GLU A O 1
ATOM 750 N N . MET A 1 87 ? 2.017 -0.621 19.517 1.00 93.75 87 MET A N 1
ATOM 751 C CA . MET A 1 87 ? 2.465 -1.759 18.706 1.00 93.75 87 MET A CA 1
ATOM 752 C C . MET A 1 87 ? 1.920 -1.695 17.275 1.00 93.75 87 MET A C 1
ATOM 754 O O . MET A 1 87 ? 2.633 -1.999 16.322 1.00 93.75 87 MET A O 1
ATOM 758 N N . GLN A 1 88 ? 0.665 -1.270 17.100 1.00 87.62 88 GLN A N 1
ATOM 759 C CA . GLN A 1 88 ? 0.075 -1.085 15.775 1.00 87.62 88 GLN A CA 1
ATOM 760 C C . GLN A 1 88 ? 0.769 0.037 14.990 1.00 87.62 88 GLN A C 1
ATOM 762 O O . GLN A 1 88 ? 0.938 -0.098 13.780 1.00 87.62 88 GLN A O 1
ATOM 767 N N . ALA A 1 89 ? 1.161 1.128 15.654 1.00 89.50 89 ALA A N 1
ATOM 768 C CA . ALA A 1 89 ? 1.904 2.217 15.025 1.00 89.50 89 ALA A CA 1
ATOM 769 C C . ALA A 1 89 ? 3.304 1.759 14.588 1.00 89.50 89 ALA A C 1
ATOM 771 O O . ALA A 1 89 ? 3.677 1.978 13.439 1.00 89.50 89 ALA A O 1
ATOM 772 N N . GLN A 1 90 ? 4.018 1.038 15.458 1.00 92.38 90 GLN A N 1
ATOM 773 C CA . GLN A 1 90 ? 5.325 0.456 15.136 1.00 92.38 90 GLN A CA 1
ATOM 774 C C . GLN A 1 90 ? 5.246 -0.518 13.957 1.00 92.38 90 GLN A C 1
ATOM 776 O O . GLN A 1 90 ? 6.086 -0.480 13.068 1.00 92.38 90 GLN A O 1
ATOM 781 N N . LEU A 1 91 ? 4.210 -1.362 13.900 1.00 90.31 91 LEU A N 1
ATOM 782 C CA . LEU A 1 91 ? 4.020 -2.288 12.782 1.00 90.31 91 LEU A CA 1
ATOM 783 C C . LEU A 1 91 ? 3.854 -1.555 11.441 1.00 90.31 91 LEU A C 1
ATOM 785 O O . LEU A 1 91 ? 4.348 -2.028 10.419 1.00 90.31 91 LEU A O 1
ATOM 789 N N . VAL A 1 92 ? 3.148 -0.420 11.433 1.00 88.81 92 VAL A N 1
ATOM 790 C CA . VAL A 1 92 ? 2.978 0.395 10.222 1.00 88.81 92 VAL A CA 1
ATOM 791 C C . VAL A 1 92 ? 4.306 1.024 9.810 1.00 88.81 92 VAL A C 1
ATOM 793 O O . VAL A 1 92 ? 4.663 0.914 8.642 1.00 88.81 92 VAL A O 1
ATOM 796 N N . GLU A 1 93 ? 5.046 1.608 10.754 1.00 88.94 93 GLU A N 1
ATOM 797 C CA . GLU A 1 93 ? 6.364 2.214 10.514 1.00 88.94 93 GLU A CA 1
ATOM 798 C C . GLU A 1 93 ? 7.374 1.196 9.960 1.00 88.94 93 GLU A C 1
ATOM 800 O O . GLU A 1 93 ? 8.002 1.426 8.925 1.00 88.94 93 GLU A O 1
ATOM 805 N N . GLU A 1 94 ? 7.455 0.013 10.571 1.00 91.88 94 GLU A N 1
ATOM 806 C CA . GLU A 1 94 ? 8.298 -1.084 10.087 1.00 91.88 94 GLU A CA 1
ATOM 807 C C . GLU A 1 94 ? 7.844 -1.594 8.715 1.00 91.88 94 GLU A C 1
ATOM 809 O O . GLU A 1 94 ? 8.665 -1.899 7.851 1.00 91.88 94 GLU A O 1
ATOM 814 N N . SER A 1 95 ? 6.532 -1.661 8.465 1.00 88.69 95 SER A N 1
ATOM 815 C CA . SER A 1 95 ? 6.016 -2.048 7.150 1.00 88.69 95 SER A CA 1
ATOM 816 C C . SER A 1 95 ? 6.392 -1.034 6.070 1.00 88.69 95 SER A C 1
ATOM 818 O O . SER A 1 95 ? 6.750 -1.446 4.965 1.00 88.69 95 SER A O 1
ATOM 820 N N . THR A 1 96 ? 6.322 0.268 6.366 1.00 89.31 96 THR A N 1
ATOM 821 C CA . THR A 1 96 ? 6.747 1.325 5.437 1.00 89.31 96 THR A CA 1
ATOM 822 C C . THR A 1 96 ? 8.250 1.279 5.204 1.00 89.31 96 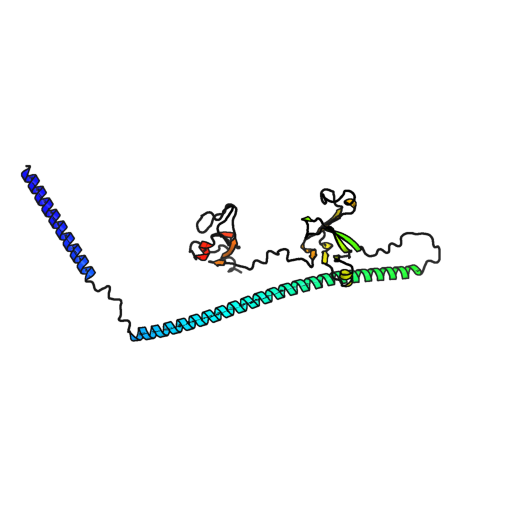THR A C 1
ATOM 824 O O . THR A 1 96 ? 8.685 1.275 4.055 1.00 89.31 96 THR A O 1
ATOM 827 N N . TYR A 1 97 ? 9.040 1.113 6.265 1.00 92.25 97 TYR A N 1
ATOM 828 C CA . TYR A 1 97 ? 10.494 1.038 6.171 1.00 92.25 97 TYR A CA 1
ATOM 829 C C . TYR A 1 97 ? 10.959 -0.189 5.374 1.00 92.25 97 TYR A C 1
ATOM 831 O O . TYR A 1 97 ? 11.786 -0.086 4.468 1.00 92.25 97 TYR A O 1
ATOM 839 N N . ARG A 1 98 ? 10.359 -1.360 5.624 1.00 93.06 98 ARG A N 1
ATOM 840 C CA . ARG A 1 98 ? 10.605 -2.579 4.839 1.00 93.06 98 ARG A CA 1
ATOM 841 C C . ARG A 1 98 ? 10.279 -2.377 3.359 1.00 93.06 98 ARG A C 1
ATOM 843 O O . ARG A 1 98 ? 11.002 -2.885 2.504 1.00 93.06 98 ARG A O 1
ATOM 850 N N . ASN A 1 99 ? 9.193 -1.670 3.054 1.00 91.38 99 ASN A N 1
ATOM 851 C CA . ASN A 1 99 ? 8.799 -1.379 1.680 1.00 91.38 99 ASN A CA 1
ATOM 852 C C . ASN A 1 99 ? 9.831 -0.486 0.975 1.00 91.38 99 ASN A C 1
ATOM 854 O O . ASN A 1 99 ? 10.261 -0.796 -0.133 1.00 91.38 99 ASN A O 1
ATOM 858 N N . GLU A 1 100 ? 10.283 0.575 1.644 1.00 92.31 100 GLU A N 1
ATOM 859 C CA . GLU A 1 100 ? 11.337 1.457 1.137 1.00 92.31 100 GLU A CA 1
ATOM 860 C C . GLU A 1 100 ? 12.642 0.701 0.878 1.00 92.31 100 GLU A C 1
ATOM 862 O O . GLU A 1 100 ? 13.231 0.844 -0.193 1.00 92.31 100 GLU A O 1
ATOM 867 N N . LEU A 1 101 ? 13.068 -0.149 1.817 1.00 95.06 101 LEU A N 1
ATOM 868 C CA . LEU A 1 101 ? 14.260 -0.978 1.642 1.00 95.06 101 LEU A CA 1
ATOM 869 C C . LEU A 1 101 ? 14.124 -1.937 0.455 1.00 95.06 101 LEU A C 1
ATOM 871 O O . LEU A 1 101 ? 15.072 -2.080 -0.313 1.00 95.06 101 LEU A O 1
ATOM 875 N N . GLN A 1 102 ? 12.958 -2.561 0.265 1.00 95.25 102 GLN A N 1
ATOM 876 C CA . GLN A 1 102 ? 12.717 -3.429 -0.891 1.00 95.25 102 GLN A CA 1
ATOM 877 C C . GLN A 1 102 ? 12.843 -2.655 -2.210 1.00 95.25 102 GLN A C 1
ATOM 879 O O . GLN A 1 102 ? 13.502 -3.116 -3.137 1.00 95.25 102 GLN A O 1
ATOM 884 N N . MET A 1 103 ? 12.274 -1.452 -2.279 1.00 95.19 103 MET A N 1
ATOM 885 C CA . MET A 1 103 ? 12.372 -0.587 -3.456 1.00 95.19 103 MET A CA 1
ATOM 886 C C . MET A 1 103 ? 13.816 -0.137 -3.738 1.00 95.19 103 MET A C 1
ATOM 888 O O . MET A 1 103 ? 14.235 -0.078 -4.896 1.00 95.19 103 MET A O 1
ATOM 892 N N . GLN A 1 104 ? 14.595 0.159 -2.693 1.00 95.69 104 GLN A N 1
ATOM 893 C CA . GLN A 1 104 ? 16.021 0.466 -2.831 1.00 95.69 104 GLN A CA 1
ATOM 894 C C . GLN A 1 104 ? 16.810 -0.747 -3.333 1.00 95.69 104 GLN A C 1
ATOM 896 O O . GLN A 1 104 ? 17.661 -0.595 -4.211 1.00 95.69 104 GLN A O 1
ATOM 901 N N . LEU A 1 105 ? 16.516 -1.947 -2.821 1.00 96.56 105 LEU A N 1
ATOM 902 C CA . LEU A 1 105 ? 17.121 -3.190 -3.301 1.00 96.56 105 LEU A CA 1
ATOM 903 C C . LEU A 1 105 ? 16.836 -3.403 -4.788 1.00 96.56 105 LEU A C 1
ATOM 905 O O . LEU A 1 105 ? 17.780 -3.616 -5.542 1.00 96.56 105 LEU A O 1
ATOM 909 N N . ASP A 1 106 ? 15.586 -3.247 -5.227 1.00 96.12 106 ASP A N 1
ATOM 910 C CA . ASP A 1 106 ? 15.213 -3.387 -6.641 1.00 96.12 106 ASP A CA 1
ATOM 911 C C . ASP A 1 106 ? 15.982 -2.390 -7.536 1.00 96.12 106 ASP A C 1
ATOM 913 O O . ASP A 1 106 ? 16.451 -2.741 -8.623 1.00 96.12 106 ASP A O 1
ATOM 917 N N . SER A 1 107 ? 16.177 -1.151 -7.066 1.00 95.75 107 SER A N 1
ATOM 918 C CA . SER A 1 107 ? 17.000 -0.153 -7.762 1.00 95.75 107 SER A CA 1
ATOM 919 C C . SER A 1 107 ? 18.466 -0.581 -7.846 1.00 95.75 107 SER A C 1
ATOM 921 O O . SER A 1 107 ? 19.065 -0.506 -8.918 1.00 95.75 107 SER A O 1
ATOM 923 N N . LYS A 1 108 ? 19.056 -1.036 -6.735 1.00 96.19 108 LYS A N 1
ATOM 924 C CA . LYS A 1 108 ? 20.456 -1.483 -6.706 1.00 96.19 108 LYS A CA 1
ATOM 925 C C . LYS A 1 108 ? 20.670 -2.744 -7.544 1.00 96.19 108 LYS A C 1
ATOM 927 O O . LYS A 1 108 ? 21.714 -2.875 -8.177 1.00 96.19 108 LYS A O 1
ATOM 932 N N . GLU A 1 109 ? 19.697 -3.651 -7.596 1.00 96.12 109 GLU A N 1
ATOM 933 C CA . GLU A 1 109 ? 19.731 -4.824 -8.474 1.00 96.12 109 GLU A CA 1
ATOM 934 C C . GLU A 1 109 ? 19.771 -4.421 -9.953 1.00 96.12 109 GLU A C 1
ATOM 936 O O . GLU A 1 109 ? 20.566 -4.986 -10.707 1.00 96.12 109 GLU A O 1
ATOM 941 N N . SER A 1 110 ? 18.993 -3.408 -10.360 1.00 94.50 110 SER A N 1
ATOM 942 C CA . SER A 1 110 ? 19.072 -2.850 -11.718 1.00 94.50 110 SER A CA 1
ATOM 943 C C . SER A 1 110 ? 20.444 -2.244 -12.018 1.00 94.50 110 SER A C 1
ATOM 945 O O . SER A 1 110 ? 20.973 -2.454 -13.110 1.00 94.50 110 SER A O 1
ATOM 947 N N . ASP A 1 111 ? 21.044 -1.527 -11.068 1.00 92.31 111 ASP A N 1
ATOM 948 C CA . ASP A 1 111 ? 22.375 -0.942 -11.259 1.00 92.31 111 ASP A CA 1
ATOM 949 C C . ASP A 1 111 ? 23.456 -2.034 -11.379 1.00 92.31 111 ASP A C 1
ATOM 951 O O . ASP A 1 111 ? 24.347 -1.947 -12.226 1.00 92.31 111 ASP A O 1
ATOM 955 N N . ILE A 1 112 ? 23.359 -3.110 -10.589 1.00 93.94 112 ILE A N 1
ATOM 956 C CA . ILE A 1 112 ? 24.246 -4.280 -10.704 1.00 93.94 112 ILE A CA 1
ATOM 957 C C . ILE A 1 112 ? 24.101 -4.936 -12.078 1.00 93.94 112 ILE A C 1
ATOM 959 O O . ILE A 1 112 ? 25.105 -5.296 -12.694 1.00 93.94 112 ILE A O 1
ATOM 963 N N . GLU A 1 113 ? 22.872 -5.108 -12.560 1.00 92.25 113 GLU A N 1
ATOM 964 C CA . GLU A 1 113 ? 22.601 -5.655 -13.888 1.00 92.25 113 GLU A CA 1
ATOM 965 C C . GLU A 1 113 ? 23.247 -4.799 -14.986 1.00 92.25 113 GLU A C 1
ATOM 967 O O . GLU A 1 113 ? 23.961 -5.330 -15.838 1.00 92.25 113 GLU A O 1
ATOM 972 N N . GLN A 1 114 ? 23.092 -3.475 -14.909 1.00 90.31 114 GLN A N 1
ATOM 973 C CA . GLN A 1 114 ? 23.714 -2.542 -15.847 1.00 90.31 114 GLN A CA 1
ATOM 974 C C . GLN A 1 114 ? 25.243 -2.656 -15.833 1.00 90.31 114 GLN A C 1
ATOM 976 O O . GLN A 1 114 ? 25.878 -2.723 -16.887 1.00 90.31 114 GLN A O 1
ATOM 981 N N . LEU A 1 115 ? 25.852 -2.692 -14.645 1.00 90.94 115 LEU A N 1
ATOM 982 C CA . LEU A 1 115 ? 27.301 -2.836 -14.512 1.00 90.94 115 LEU A CA 1
ATOM 983 C C . LEU A 1 115 ? 27.788 -4.167 -15.091 1.00 90.94 115 LEU A C 1
ATOM 985 O O . LEU A 1 115 ? 28.808 -4.192 -15.778 1.00 90.94 115 LEU A O 1
ATOM 989 N N . ARG A 1 116 ? 27.052 -5.261 -14.868 1.00 90.69 116 ARG A N 1
ATOM 990 C CA . ARG A 1 116 ? 27.360 -6.573 -15.455 1.00 90.69 116 ARG A CA 1
ATOM 991 C C . ARG A 1 116 ? 27.277 -6.548 -16.979 1.00 90.69 116 ARG A C 1
ATOM 993 O O . ARG A 1 116 ? 28.198 -7.050 -17.617 1.00 90.69 116 ARG A O 1
ATOM 1000 N N . SER A 1 117 ? 26.240 -5.931 -17.550 1.00 88.00 117 SER A N 1
ATOM 1001 C CA . SER A 1 117 ? 26.118 -5.762 -19.006 1.00 88.00 117 SER A CA 1
ATOM 1002 C C . SER A 1 117 ? 27.298 -4.972 -19.565 1.00 88.00 117 SER A C 1
ATOM 1004 O O . SER A 1 117 ? 27.946 -5.411 -20.505 1.00 88.00 117 SER A O 1
ATOM 1006 N N . LYS A 1 118 ? 27.659 -3.854 -18.927 1.00 88.88 118 LYS A N 1
ATOM 1007 C CA . LYS A 1 118 ? 28.786 -3.023 -19.366 1.00 88.88 118 LYS A CA 1
ATOM 1008 C C . LYS A 1 118 ? 30.126 -3.759 -19.302 1.00 88.88 118 LYS A C 1
ATOM 1010 O O . LYS A 1 118 ? 30.971 -3.569 -20.170 1.00 88.88 118 LYS A O 1
ATOM 1015 N N . ILE A 1 119 ? 30.339 -4.586 -18.276 1.00 89.19 119 ILE A N 1
ATOM 1016 C CA . ILE A 1 119 ? 31.535 -5.435 -18.178 1.00 89.19 119 ILE A CA 1
ATOM 1017 C C . ILE A 1 119 ? 31.569 -6.441 -19.333 1.00 89.19 119 ILE A C 1
ATOM 1019 O O . ILE A 1 119 ? 32.620 -6.601 -19.950 1.00 89.19 119 ILE A O 1
ATOM 1023 N N . LEU A 1 120 ? 30.439 -7.084 -19.640 1.00 88.50 120 LEU A N 1
ATOM 1024 C CA . LEU A 1 120 ? 30.333 -8.037 -20.745 1.00 88.50 120 LEU A CA 1
ATOM 1025 C C . LEU A 1 120 ? 30.626 -7.369 -22.100 1.00 88.50 120 LEU A C 1
ATOM 1027 O O . LEU A 1 120 ? 31.407 -7.909 -22.882 1.00 88.50 120 LEU A O 1
ATOM 1031 N N . ASP A 1 121 ? 30.067 -6.181 -22.342 1.00 85.69 121 ASP A N 1
ATOM 1032 C CA . ASP A 1 121 ? 30.295 -5.403 -23.567 1.00 85.69 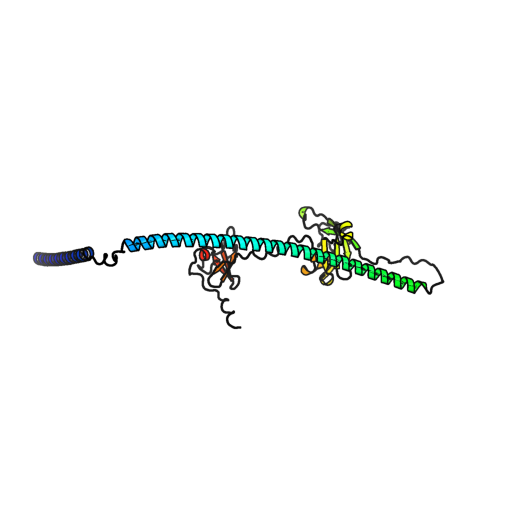121 ASP A CA 1
ATOM 1033 C C . ASP A 1 121 ? 31.785 -5.047 -23.731 1.00 85.69 121 ASP A C 1
ATOM 1035 O O . ASP A 1 121 ? 32.370 -5.216 -24.803 1.00 85.69 121 ASP A O 1
ATOM 1039 N N . LEU A 1 122 ? 32.435 -4.609 -22.645 1.00 85.88 122 LEU A N 1
ATOM 1040 C CA . LEU A 1 122 ? 33.868 -4.296 -22.642 1.00 85.88 122 LEU A CA 1
ATOM 1041 C C . LEU A 1 122 ? 34.740 -5.536 -22.891 1.00 85.88 122 LEU A C 1
ATOM 1043 O O . LEU A 1 122 ? 35.733 -5.440 -23.611 1.00 85.88 122 LEU A O 1
ATOM 1047 N N . GLN A 1 123 ? 34.376 -6.693 -22.331 1.00 84.94 123 GLN A N 1
ATOM 1048 C CA . GLN A 1 123 ? 35.084 -7.956 -22.570 1.00 84.94 123 GLN A CA 1
ATOM 1049 C C . GLN A 1 123 ? 34.995 -8.379 -24.043 1.00 84.94 123 GLN A C 1
ATOM 1051 O O . GLN A 1 123 ? 36.019 -8.683 -24.652 1.00 84.94 123 GLN A O 1
ATOM 1056 N N . GLN A 1 124 ? 33.810 -8.298 -24.654 1.00 79.31 124 GLN A N 1
ATOM 1057 C CA . GLN A 1 124 ? 33.628 -8.617 -26.076 1.00 79.31 124 GLN A CA 1
ATOM 1058 C C . GLN A 1 124 ? 34.376 -7.643 -27.004 1.00 79.31 124 GLN A C 1
ATOM 1060 O O . GLN A 1 124 ? 34.922 -8.055 -28.032 1.00 79.31 124 GLN A O 1
ATOM 1065 N N . GLY A 1 125 ? 34.464 -6.359 -26.636 1.00 71.38 125 GLY A N 1
ATOM 1066 C CA . GLY A 1 125 ? 35.270 -5.370 -27.360 1.00 71.38 125 GLY A CA 1
ATOM 1067 C C . GLY A 1 125 ? 36.785 -5.625 -27.282 1.00 71.38 125 GLY A C 1
ATOM 1068 O O . GLY A 1 125 ? 37.507 -5.374 -28.252 1.00 71.38 125 GLY A O 1
ATOM 1069 N N . MET A 1 126 ? 37.278 -6.168 -26.163 1.00 62.66 126 MET A N 1
ATOM 1070 C CA . MET A 1 126 ? 38.688 -6.559 -26.002 1.00 62.66 126 MET A CA 1
ATOM 1071 C C . MET A 1 126 ? 39.044 -7.810 -26.818 1.00 62.66 126 MET A C 1
ATOM 1073 O O . MET A 1 126 ? 40.120 -7.860 -27.411 1.00 62.66 126 MET A O 1
ATOM 1077 N N . ASP A 1 127 ? 38.138 -8.783 -26.924 1.00 56.47 127 ASP A N 1
ATOM 1078 C CA . ASP A 1 127 ? 38.370 -9.985 -27.736 1.00 56.47 127 ASP A CA 1
ATOM 1079 C C . ASP A 1 127 ? 38.300 -9.684 -29.249 1.00 56.47 127 ASP A C 1
ATOM 1081 O O . ASP A 1 127 ? 39.037 -10.271 -30.045 1.00 56.47 127 ASP A O 1
ATOM 1085 N N . SER A 1 128 ? 37.500 -8.690 -29.652 1.00 54.78 128 SER A N 1
ATOM 1086 C CA . SER A 1 128 ? 37.326 -8.271 -31.056 1.00 54.78 128 SER A CA 1
ATOM 1087 C C . SER A 1 128 ? 38.466 -7.399 -31.606 1.00 54.78 128 SER A C 1
ATOM 1089 O O . SER A 1 128 ? 38.616 -7.263 -32.819 1.00 54.78 128 SER A O 1
ATOM 1091 N N . THR A 1 129 ? 39.313 -6.825 -30.744 1.00 51.78 129 THR A N 1
ATOM 1092 C CA . THR A 1 129 ? 40.446 -5.965 -31.150 1.00 51.78 129 THR A CA 1
ATOM 1093 C C . THR A 1 129 ? 41.723 -6.740 -31.498 1.00 51.78 129 THR A C 1
ATOM 1095 O O . THR A 1 129 ? 42.734 -6.137 -31.856 1.00 51.78 129 THR A O 1
ATOM 1098 N N . SER A 1 130 ? 41.687 -8.076 -31.470 1.00 48.69 130 SER A N 1
ATOM 1099 C CA . SER A 1 130 ? 42.859 -8.921 -31.737 1.00 48.69 130 SER A CA 1
ATOM 1100 C C . SER A 1 130 ? 42.974 -9.469 -33.175 1.00 48.69 130 SER A C 1
ATOM 1102 O O . SER A 1 130 ? 44.011 -10.041 -33.508 1.00 48.69 130 SER A O 1
ATOM 1104 N N . VAL A 1 131 ? 41.999 -9.235 -34.073 1.00 51.22 131 VAL A N 1
ATOM 1105 C CA . VAL A 1 131 ? 42.062 -9.681 -35.489 1.00 51.22 131 VAL A CA 1
ATOM 1106 C C . VAL A 1 131 ? 41.407 -8.718 -36.497 1.00 51.22 131 VAL A C 1
ATOM 1108 O O . VAL A 1 131 ? 40.571 -9.126 -37.292 1.00 51.22 131 VAL A O 1
ATOM 1111 N N . ALA A 1 132 ? 41.788 -7.439 -36.528 1.00 42.94 132 ALA A N 1
ATOM 1112 C CA . ALA A 1 132 ? 41.430 -6.574 -37.664 1.00 42.94 132 ALA A CA 1
ATOM 1113 C C . ALA A 1 132 ? 42.400 -5.396 -37.837 1.00 42.94 132 ALA A C 1
ATOM 1115 O O . ALA A 1 132 ? 42.062 -4.233 -37.645 1.00 42.94 132 ALA A O 1
ATOM 1116 N N . SER A 1 133 ? 43.624 -5.691 -38.276 1.00 48.19 133 SER A N 1
ATOM 1117 C CA . SER A 1 133 ? 44.235 -4.794 -39.258 1.00 48.19 133 SER A CA 1
ATOM 1118 C C . SER A 1 133 ? 43.498 -5.039 -40.570 1.00 48.19 133 SER A C 1
ATOM 1120 O O . SER A 1 133 ? 43.741 -6.068 -41.191 1.00 48.19 133 SER A O 1
ATOM 1122 N N . LEU A 1 134 ? 42.558 -4.157 -40.920 1.00 46.12 134 LEU A N 1
ATOM 1123 C CA . LEU A 1 134 ? 42.315 -3.592 -42.256 1.00 46.12 134 LEU A CA 1
ATOM 1124 C C . LEU A 1 134 ? 40.918 -2.940 -42.317 1.00 46.12 134 LEU A C 1
ATOM 1126 O O . LEU A 1 134 ? 39.913 -3.579 -42.038 1.00 46.12 134 LEU A O 1
ATOM 1130 N N . GLN A 1 135 ? 40.930 -1.686 -42.777 1.00 39.16 135 GLN A N 1
ATOM 1131 C CA . GLN A 1 135 ? 39.824 -0.883 -43.316 1.00 39.16 135 GLN A CA 1
ATOM 1132 C C . GLN A 1 135 ? 38.813 -0.302 -42.316 1.00 39.16 135 GLN A C 1
ATOM 1134 O O . GLN A 1 135 ? 37.859 -0.933 -41.881 1.00 39.16 135 GLN A O 1
ATOM 1139 N N . ALA A 1 136 ? 39.037 0.983 -42.028 1.00 50.53 136 ALA A N 1
ATOM 1140 C CA . ALA A 1 136 ? 37.988 1.919 -41.671 1.00 50.53 136 ALA A CA 1
ATOM 1141 C C . ALA A 1 136 ? 37.120 2.163 -42.913 1.00 50.53 136 ALA A C 1
ATOM 1143 O O . ALA A 1 136 ? 37.646 2.630 -43.918 1.00 50.53 136 ALA A O 1
ATOM 1144 N N . ASP A 1 137 ? 35.835 1.840 -42.827 1.00 40.62 137 ASP A N 1
ATOM 1145 C CA . ASP A 1 137 ? 34.784 2.456 -43.632 1.00 40.62 137 ASP A CA 1
ATOM 1146 C C . ASP A 1 137 ? 33.465 2.371 -42.849 1.00 40.62 137 ASP A C 1
ATOM 1148 O O . ASP A 1 137 ? 32.980 1.290 -42.521 1.00 40.62 137 ASP A O 1
ATOM 1152 N N . GLU A 1 138 ? 32.955 3.551 -42.495 1.00 50.16 138 GLU A N 1
ATOM 1153 C CA . GLU A 1 138 ? 31.540 3.934 -42.478 1.00 50.16 138 GLU A CA 1
ATOM 1154 C C . GLU A 1 138 ? 30.519 2.836 -42.113 1.00 50.16 138 GLU A C 1
ATOM 1156 O O . GLU A 1 138 ? 29.868 2.241 -42.973 1.00 50.16 138 GLU A O 1
ATOM 1161 N N . ALA A 1 139 ? 30.293 2.647 -40.812 1.00 37.41 139 ALA A N 1
ATOM 1162 C CA . ALA A 1 139 ? 29.068 2.045 -40.293 1.00 37.41 139 ALA A CA 1
ATOM 1163 C C . ALA A 1 139 ? 28.585 2.844 -39.075 1.00 37.41 139 ALA A C 1
ATOM 1165 O O . ALA A 1 139 ? 28.936 2.580 -37.925 1.00 37.41 139 ALA A O 1
ATOM 1166 N N . ASP A 1 140 ? 27.795 3.869 -39.381 1.00 45.19 140 ASP A N 1
ATOM 1167 C CA . ASP A 1 140 ? 26.789 4.462 -38.505 1.00 45.19 140 ASP A CA 1
ATOM 1168 C C . ASP A 1 140 ? 26.000 3.349 -37.784 1.00 45.19 140 ASP A C 1
ATOM 1170 O O . ASP A 1 140 ? 25.394 2.492 -38.432 1.00 45.19 140 ASP A O 1
ATOM 1174 N N . GLY A 1 141 ? 26.065 3.317 -36.447 1.00 37.59 141 GLY A N 1
ATOM 1175 C CA . GLY A 1 141 ? 25.379 2.305 -35.636 1.00 37.59 141 GLY A CA 1
ATOM 1176 C C . GLY A 1 141 ? 26.205 1.628 -34.539 1.00 37.59 141 GLY A C 1
ATOM 1177 O O . GLY A 1 141 ? 26.030 0.435 -34.299 1.00 37.59 141 GLY A O 1
ATOM 1178 N N . SER A 1 142 ? 27.059 2.356 -33.809 1.00 36.56 142 SER A N 1
ATOM 1179 C CA . SER A 1 142 ? 27.421 1.917 -32.452 1.00 36.56 142 SER A CA 1
ATOM 1180 C C . SER A 1 142 ? 26.180 2.059 -31.568 1.00 36.56 142 SER A C 1
ATOM 1182 O O . SER A 1 142 ? 25.984 3.084 -30.917 1.00 36.56 142 SER A O 1
ATOM 1184 N N . VAL A 1 143 ? 25.309 1.046 -31.587 1.00 43.69 143 VAL A N 1
ATOM 1185 C CA . VAL A 1 143 ? 24.163 0.881 -30.680 1.00 43.69 143 VAL A CA 1
ATOM 1186 C C . VAL A 1 143 ? 24.703 0.612 -29.272 1.00 43.69 143 VAL A C 1
ATOM 1188 O O . VAL A 1 143 ? 24.652 -0.492 -28.747 1.00 43.69 143 VAL A O 1
ATOM 1191 N N . THR A 1 144 ? 25.275 1.639 -28.657 1.00 44.31 144 THR A N 1
ATOM 1192 C CA . THR A 1 144 ? 25.607 1.696 -27.231 1.00 44.31 144 THR A CA 1
ATOM 1193 C C . THR A 1 144 ? 24.479 2.412 -26.488 1.00 44.31 144 THR A C 1
ATOM 1195 O O . THR A 1 144 ? 24.705 3.399 -25.795 1.00 44.31 144 THR A O 1
ATOM 1198 N N . GLU A 1 145 ? 23.246 1.928 -26.642 1.00 50.47 145 GLU A N 1
ATOM 1199 C CA . GLU A 1 145 ? 22.114 2.261 -25.765 1.00 50.47 145 GLU A CA 1
ATOM 1200 C C . GLU A 1 145 ? 21.791 1.038 -24.891 1.00 50.47 145 GLU A C 1
ATOM 1202 O O . GLU A 1 145 ? 20.722 0.442 -24.969 1.00 50.47 145 GLU A O 1
ATOM 1207 N N . SER A 1 146 ? 22.741 0.611 -24.051 1.00 58.25 146 SER A N 1
ATOM 1208 C CA . SER A 1 146 ? 22.610 -0.619 -23.248 1.00 58.25 146 SER A CA 1
ATOM 1209 C C . SER A 1 146 ? 21.623 -0.510 -22.064 1.00 58.25 146 SER A C 1
ATOM 1211 O O . SER A 1 146 ? 21.588 -1.398 -21.215 1.00 58.25 146 SER A O 1
ATOM 1213 N N . ARG A 1 147 ? 20.821 0.563 -21.951 1.00 75.69 147 ARG A N 1
ATOM 1214 C CA . ARG A 1 147 ? 19.794 0.713 -20.900 1.00 75.69 147 ARG A CA 1
ATOM 1215 C C . ARG A 1 147 ? 18.590 1.493 -21.419 1.00 75.69 147 ARG A C 1
ATOM 1217 O O . ARG A 1 147 ? 18.721 2.653 -21.793 1.00 75.69 147 ARG A O 1
ATOM 1224 N N . ILE A 1 148 ? 17.412 0.868 -21.378 1.00 90.62 148 ILE A N 1
ATOM 1225 C CA . ILE A 1 148 ? 16.136 1.533 -21.665 1.00 90.62 148 ILE A CA 1
ATOM 1226 C C . ILE A 1 148 ? 15.791 2.406 -20.452 1.00 90.62 148 ILE A C 1
ATOM 1228 O O . ILE A 1 148 ? 15.214 1.941 -19.466 1.00 90.62 148 ILE A O 1
ATOM 1232 N N . GLU A 1 149 ? 16.190 3.672 -20.503 1.00 93.38 149 GLU A N 1
ATOM 1233 C CA . GLU A 1 149 ? 15.868 4.671 -19.489 1.00 93.38 149 GLU A CA 1
ATOM 1234 C C . GLU A 1 149 ? 15.551 6.031 -20.113 1.00 93.38 149 GLU A C 1
ATOM 1236 O O . GLU A 1 149 ? 15.990 6.354 -21.214 1.00 93.38 149 GLU A O 1
ATOM 1241 N N . GLY A 1 150 ? 14.770 6.846 -19.411 1.00 95.00 150 GLY A N 1
ATOM 1242 C CA . GLY A 1 150 ? 14.444 8.182 -19.881 1.00 95.00 150 GLY A CA 1
ATOM 1243 C C . GLY A 1 150 ? 13.277 8.817 -19.149 1.00 95.00 150 GLY A C 1
ATOM 1244 O O . GLY A 1 150 ? 12.633 8.225 -18.286 1.00 95.00 150 GLY A O 1
ATOM 1245 N N . TRP A 1 151 ? 12.999 10.064 -19.505 1.00 96.56 151 TRP A N 1
ATOM 1246 C CA . TRP A 1 151 ? 11.900 10.813 -18.917 1.00 96.56 151 TRP A CA 1
ATOM 1247 C C . TRP A 1 151 ? 10.573 10.495 -19.604 1.00 96.56 151 TRP A C 1
ATOM 1249 O O . TRP A 1 151 ? 10.430 10.724 -20.804 1.00 96.56 151 TRP A O 1
ATOM 1259 N N . LEU A 1 152 ? 9.580 10.067 -18.824 1.00 95.38 152 LEU A N 1
ATOM 1260 C CA . LEU A 1 152 ? 8.213 9.835 -19.283 1.00 95.38 152 LEU A CA 1
ATOM 1261 C C . LEU A 1 152 ? 7.217 10.739 -18.553 1.00 95.38 152 LEU A C 1
ATOM 1263 O O . LEU A 1 152 ? 7.405 11.116 -17.396 1.00 95.38 152 LEU A O 1
ATOM 1267 N N . SER A 1 153 ? 6.134 11.074 -19.248 1.00 92.81 153 SER A N 1
ATOM 1268 C CA . SER A 1 153 ? 4.995 11.804 -18.697 1.00 92.81 153 SER A CA 1
ATOM 1269 C C . SER A 1 153 ? 3.942 10.816 -18.206 1.00 92.81 153 SER A C 1
ATOM 1271 O O . SER A 1 153 ? 3.398 10.043 -18.989 1.00 92.81 153 SER A O 1
ATOM 1273 N N . ILE A 1 154 ? 3.635 10.852 -16.911 1.00 91.25 154 ILE A N 1
ATOM 1274 C CA . ILE A 1 154 ? 2.719 9.924 -16.239 1.00 91.25 154 ILE A CA 1
ATOM 1275 C C . ILE A 1 154 ? 1.513 10.711 -15.704 1.00 91.25 154 ILE A C 1
ATOM 1277 O O . ILE A 1 154 ? 1.686 11.814 -15.179 1.00 91.25 154 ILE A O 1
ATOM 1281 N N . PRO A 1 155 ? 0.273 10.208 -15.843 1.00 87.69 155 PRO A N 1
ATOM 1282 C CA . PRO A 1 155 ? -0.916 10.934 -15.402 1.00 87.69 155 PRO A CA 1
ATOM 1283 C C . PRO A 1 155 ? -0.922 11.153 -13.880 1.00 87.69 155 PRO A C 1
ATOM 1285 O O . PRO A 1 155 ? -0.755 10.218 -13.096 1.00 87.69 155 PRO A O 1
ATOM 1288 N N . ASN A 1 156 ? -1.164 12.391 -13.441 1.00 81.50 156 ASN A N 1
ATOM 1289 C CA . ASN A 1 156 ? -1.215 12.735 -12.020 1.00 81.50 156 ASN A CA 1
ATOM 1290 C C . ASN A 1 156 ? -2.552 12.309 -11.376 1.00 81.50 156 ASN A C 1
ATOM 1292 O O . ASN A 1 156 ? -3.578 12.977 -11.545 1.00 81.50 156 ASN A O 1
ATOM 1296 N N . LYS A 1 157 ? -2.529 11.224 -10.587 1.00 71.06 157 LYS A N 1
ATOM 1297 C CA . LYS A 1 157 ? -3.704 10.674 -9.880 1.00 71.06 157 LYS A CA 1
ATOM 1298 C C . LYS A 1 157 ? -4.266 11.599 -8.783 1.00 71.06 157 LYS A C 1
ATOM 1300 O O . LYS A 1 157 ? -5.468 11.578 -8.540 1.00 71.06 157 LYS A O 1
ATOM 1305 N N . GLY A 1 158 ? -3.445 12.446 -8.154 1.00 62.75 158 GLY A N 1
ATOM 1306 C CA . GLY A 1 158 ? -3.871 13.311 -7.039 1.00 62.75 158 GLY A CA 1
ATOM 1307 C C . GLY A 1 158 ? -4.648 14.562 -7.465 1.00 62.75 158 GLY A C 1
ATOM 1308 O O . GLY A 1 158 ? -5.351 15.173 -6.665 1.00 62.75 158 GLY A O 1
ATOM 1309 N N . ASN A 1 159 ? -4.555 14.956 -8.738 1.00 53.47 159 ASN A N 1
ATOM 1310 C CA . ASN A 1 159 ? -5.178 16.177 -9.249 1.00 53.47 159 ASN A CA 1
ATOM 1311 C C . ASN A 1 159 ? -5.887 15.911 -10.581 1.00 53.47 159 ASN A C 1
ATOM 1313 O O . ASN A 1 159 ? -5.734 16.663 -11.542 1.00 53.47 159 ASN A O 1
ATOM 1317 N N . ILE A 1 160 ? -6.687 14.838 -10.635 1.00 58.50 160 ILE A N 1
ATOM 1318 C CA . ILE A 1 160 ? -7.425 14.420 -11.841 1.00 58.50 160 ILE A CA 1
ATOM 1319 C C . ILE A 1 160 ? -8.254 15.577 -12.413 1.00 58.50 160 ILE A C 1
ATOM 1321 O O . ILE A 1 160 ? -8.358 15.701 -13.623 1.00 58.50 160 ILE A O 1
ATOM 1325 N N . LYS A 1 161 ? -8.780 16.484 -11.577 1.00 57.06 161 LYS A N 1
ATOM 1326 C CA . LYS A 1 161 ? -9.537 17.664 -12.038 1.00 57.06 161 LYS A CA 1
ATOM 1327 C C . LYS A 1 161 ? -8.691 18.702 -12.793 1.00 57.06 161 LYS A C 1
ATOM 1329 O O . LYS A 1 161 ? -9.264 19.503 -13.524 1.00 57.06 161 LYS A O 1
ATOM 1334 N N . ARG A 1 162 ? -7.365 18.708 -12.611 1.00 56.06 162 ARG A N 1
ATOM 1335 C CA . ARG A 1 162 ? -6.413 19.619 -13.273 1.00 56.06 162 ARG A CA 1
ATOM 1336 C C . ARG A 1 162 ? -5.546 18.948 -14.347 1.00 56.06 162 ARG A C 1
ATOM 1338 O O . ARG A 1 162 ? -4.679 19.622 -14.885 1.00 56.06 162 ARG A O 1
ATOM 1345 N N . TYR A 1 163 ? -5.801 17.675 -14.672 1.00 64.19 163 TYR A N 1
ATOM 1346 C CA . TYR A 1 163 ? -5.240 16.955 -15.832 1.00 64.19 163 TYR A CA 1
ATOM 1347 C C . TYR A 1 163 ? -3.741 17.189 -16.065 1.00 64.19 163 TYR A C 1
ATOM 1349 O O . TYR A 1 163 ? -3.307 17.478 -17.175 1.00 64.19 163 TYR A O 1
ATOM 1357 N N . GLY A 1 164 ? -2.945 17.099 -15.001 1.00 73.94 164 GLY A N 1
ATOM 1358 C CA . GLY A 1 164 ? -1.502 17.273 -15.108 1.00 73.94 164 GLY A CA 1
ATOM 1359 C C . GLY A 1 164 ? -0.818 15.979 -15.532 1.00 73.94 164 GLY A C 1
ATOM 1360 O O . GLY A 1 164 ? -1.017 14.940 -14.899 1.00 73.94 164 GLY A O 1
ATOM 1361 N N . TRP A 1 165 ? 0.036 16.054 -16.547 1.00 85.00 165 TRP A N 1
ATOM 1362 C CA . TRP A 1 165 ? 1.115 15.089 -16.730 1.00 85.00 165 TRP A CA 1
ATOM 1363 C C . TRP A 1 165 ? 2.234 15.412 -15.737 1.00 85.00 165 TRP A C 1
ATOM 1365 O O . TRP A 1 165 ? 2.632 16.570 -15.599 1.00 85.00 165 TRP A O 1
ATOM 1375 N N . LYS A 1 166 ? 2.731 14.404 -15.023 1.00 89.50 166 LYS A N 1
ATOM 1376 C CA . LYS A 1 166 ? 3.916 14.512 -14.170 1.00 89.50 166 LYS A CA 1
ATOM 1377 C C . LYS A 1 166 ? 5.081 13.849 -14.887 1.00 89.50 166 LYS A C 1
ATOM 1379 O O . LYS A 1 166 ? 4.987 12.688 -15.273 1.00 89.50 166 LYS A O 1
ATOM 1384 N N . LYS A 1 167 ? 6.178 14.581 -15.048 1.00 93.12 167 LYS A N 1
ATOM 1385 C CA . LYS A 1 167 ? 7.418 14.036 -15.599 1.00 93.12 167 LYS A CA 1
ATOM 1386 C C . LYS A 1 167 ? 8.097 13.171 -14.531 1.00 93.12 167 LYS A C 1
ATOM 1388 O O . LYS A 1 167 ? 8.230 13.619 -13.394 1.00 93.12 167 LYS A O 1
ATOM 1393 N N . GLN A 1 168 ? 8.478 11.948 -14.879 1.00 95.50 168 GLN A N 1
ATOM 1394 C CA . GLN A 1 168 ? 9.206 11.017 -14.013 1.00 95.50 168 GLN A CA 1
ATOM 1395 C C . GLN A 1 168 ? 10.316 10.346 -14.817 1.00 95.50 168 GLN A C 1
ATOM 1397 O O . GLN A 1 168 ? 10.164 10.117 -16.019 1.00 95.50 168 GLN A O 1
ATOM 1402 N N . TYR A 1 169 ? 11.440 10.065 -14.169 1.00 96.38 169 TYR A N 1
ATOM 1403 C CA . TYR A 1 169 ? 12.546 9.348 -14.788 1.00 96.38 169 TYR A CA 1
ATOM 1404 C C . TYR A 1 169 ? 12.302 7.850 -14.638 1.00 96.38 169 TYR A C 1
ATOM 1406 O O . TYR A 1 169 ? 12.076 7.369 -13.529 1.00 96.38 169 TYR A O 1
ATOM 1414 N N . VAL A 1 170 ? 12.309 7.112 -15.740 1.00 96.94 170 VAL A N 1
ATOM 1415 C CA . VAL A 1 170 ? 11.957 5.693 -15.775 1.00 96.94 170 VAL A CA 1
ATOM 1416 C C . VAL A 1 170 ? 13.162 4.886 -16.211 1.00 96.94 170 VAL A C 1
ATOM 1418 O O . VAL A 1 170 ? 13.856 5.262 -17.150 1.00 96.94 170 VAL A O 1
ATOM 1421 N N . VAL A 1 171 ? 13.397 3.777 -15.522 1.00 95.75 171 VAL A N 1
ATOM 1422 C CA . VAL A 1 171 ? 14.463 2.823 -15.809 1.00 95.75 171 VAL A CA 1
ATOM 1423 C C . VAL A 1 171 ? 13.846 1.440 -15.944 1.00 95.75 171 VAL A C 1
ATOM 1425 O O . VAL A 1 171 ? 13.146 0.986 -15.041 1.00 95.75 171 VAL A O 1
ATOM 1428 N N . VAL A 1 172 ? 14.127 0.751 -17.043 1.00 95.44 172 VAL A N 1
ATOM 1429 C CA . VAL A 1 172 ? 13.695 -0.633 -17.261 1.00 95.44 172 VAL A CA 1
ATOM 1430 C C . VAL A 1 172 ? 14.892 -1.563 -17.058 1.00 95.44 172 VAL A C 1
ATOM 1432 O O . VAL A 1 172 ? 15.924 -1.405 -17.710 1.00 95.44 172 VAL A O 1
ATOM 1435 N N . SER A 1 173 ? 14.759 -2.519 -16.140 1.00 92.88 173 SER A N 1
ATOM 1436 C CA . SER A 1 173 ? 15.692 -3.637 -15.947 1.00 92.88 173 SER A CA 1
ATOM 1437 C C . SER A 1 173 ? 15.117 -4.926 -16.540 1.00 92.88 173 SER A C 1
ATOM 1439 O O . SER A 1 173 ? 14.011 -4.919 -17.078 1.00 92.88 173 SER A O 1
ATOM 1441 N N . SER A 1 174 ? 15.824 -6.054 -16.430 1.00 90.69 174 SER A N 1
ATOM 1442 C CA . SER A 1 174 ? 15.295 -7.351 -16.890 1.00 90.69 174 SER A CA 1
ATOM 1443 C C . SER A 1 174 ? 14.020 -7.799 -16.174 1.00 90.69 174 SER A C 1
ATOM 1445 O O . SER A 1 174 ? 13.212 -8.515 -16.761 1.00 90.69 174 SER A O 1
ATOM 1447 N N . ARG A 1 175 ? 13.840 -7.414 -14.902 1.00 92.94 175 ARG A N 1
ATOM 1448 C CA . ARG A 1 175 ? 12.741 -7.903 -14.046 1.00 92.94 175 ARG A CA 1
ATOM 1449 C C . ARG A 1 175 ? 11.802 -6.813 -13.546 1.00 92.94 175 ARG A C 1
ATOM 1451 O O . ARG A 1 175 ? 10.690 -7.128 -13.125 1.00 92.94 175 ARG A O 1
ATOM 1458 N N . LYS A 1 176 ? 12.234 -5.552 -13.545 1.00 96.19 176 LYS A N 1
ATOM 1459 C CA . LYS A 1 176 ? 11.513 -4.445 -12.908 1.00 96.19 176 LYS A CA 1
ATOM 1460 C C . LYS A 1 176 ? 11.488 -3.204 -13.800 1.00 96.19 176 LYS A C 1
ATOM 1462 O O . LYS A 1 176 ? 12.405 -2.962 -14.578 1.00 96.19 176 LYS A O 1
ATOM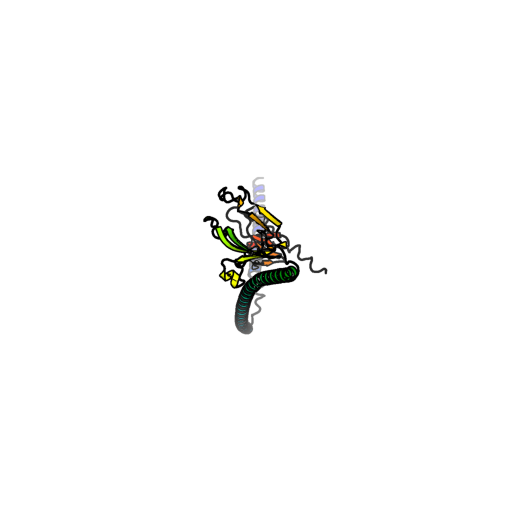 1467 N N . ILE A 1 177 ? 10.465 -2.375 -13.629 1.00 96.50 177 ILE A N 1
ATOM 1468 C CA . ILE A 1 177 ? 10.407 -1.007 -14.154 1.00 96.50 177 ILE A CA 1
ATOM 1469 C C . ILE A 1 177 ? 10.399 -0.057 -12.961 1.00 96.50 177 ILE A C 1
ATOM 1471 O O . ILE A 1 177 ? 9.485 -0.094 -12.140 1.00 96.50 177 ILE A O 1
ATOM 1475 N N . LEU A 1 178 ? 11.418 0.786 -12.855 1.00 97.00 178 LEU A N 1
ATOM 1476 C CA . LEU A 1 178 ? 11.643 1.697 -11.738 1.00 97.00 178 LEU A CA 1
ATOM 1477 C C . LEU A 1 178 ? 11.294 3.122 -12.160 1.00 97.00 178 LEU A C 1
ATOM 1479 O O . LEU A 1 178 ? 11.668 3.564 -13.245 1.00 97.00 178 LEU A O 1
ATOM 1483 N N . PHE A 1 179 ? 10.612 3.855 -11.287 1.00 96.62 179 PHE A N 1
ATOM 1484 C CA . PHE A 1 179 ? 10.190 5.230 -11.530 1.00 96.62 179 PHE A CA 1
ATOM 1485 C C . PHE A 1 179 ? 10.750 6.138 -10.439 1.00 96.62 179 PHE A C 1
ATOM 1487 O O . PHE A 1 179 ? 10.514 5.905 -9.254 1.00 96.62 179 PHE A O 1
ATOM 1494 N N . TYR A 1 180 ? 11.415 7.216 -10.829 1.00 96.38 180 TYR A N 1
ATOM 1495 C CA . TYR A 1 180 ? 12.010 8.221 -9.949 1.00 96.38 180 TYR A CA 1
ATOM 1496 C C . TYR A 1 180 ? 11.366 9.584 -10.219 1.00 96.38 180 TYR A C 1
ATOM 1498 O O . TYR A 1 180 ? 10.939 9.868 -11.342 1.00 96.38 180 TYR A O 1
ATOM 1506 N N . ASN A 1 181 ? 11.248 10.433 -9.195 1.00 94.56 181 ASN A N 1
ATOM 1507 C CA . ASN A 1 181 ? 10.683 11.772 -9.391 1.00 94.56 181 ASN A CA 1
ATOM 1508 C C . ASN A 1 181 ? 11.673 12.709 -10.079 1.00 94.56 181 ASN A C 1
ATOM 1510 O O . ASN A 1 181 ? 11.271 13.523 -10.910 1.00 94.56 181 ASN A O 1
ATOM 1514 N N . ASP A 1 182 ? 12.950 12.563 -9.746 1.00 94.19 182 ASP A N 1
ATOM 1515 C CA . ASP A 1 182 ? 14.049 13.363 -10.255 1.00 94.19 182 ASP A CA 1
ATOM 1516 C C . ASP A 1 182 ? 15.355 12.549 -10.308 1.00 94.19 182 ASP A C 1
ATOM 1518 O O . ASP A 1 182 ? 15.393 11.360 -9.980 1.00 94.19 182 ASP A O 1
ATOM 1522 N N . GLU A 1 183 ? 16.424 13.180 -10.796 1.00 93.50 183 GLU A N 1
ATOM 1523 C CA . GLU A 1 183 ? 17.748 12.555 -10.891 1.00 93.50 183 GLU A CA 1
ATOM 1524 C C . GLU A 1 183 ? 18.376 12.310 -9.514 1.00 93.50 183 GLU A C 1
ATOM 1526 O O . GLU A 1 183 ? 19.088 11.323 -9.342 1.00 93.50 183 GLU A O 1
ATOM 1531 N N . GLN A 1 184 ? 18.065 13.137 -8.512 1.00 95.38 184 GLN A N 1
ATOM 1532 C CA . GLN A 1 184 ? 18.589 12.972 -7.158 1.00 95.38 184 GLN A CA 1
ATOM 1533 C C . GLN A 1 184 ? 18.029 11.700 -6.504 1.00 95.38 184 GLN A C 1
ATOM 1535 O O . GLN A 1 184 ? 18.784 10.917 -5.924 1.00 95.38 184 GLN A O 1
ATOM 1540 N N . ASP A 1 185 ? 16.728 11.447 -6.660 1.00 94.62 185 ASP A N 1
ATOM 1541 C CA . ASP A 1 185 ? 16.083 10.197 -6.257 1.00 94.62 185 ASP A CA 1
ATOM 1542 C C . ASP A 1 185 ? 16.740 8.992 -6.951 1.00 94.62 185 ASP A C 1
ATOM 1544 O O . ASP A 1 185 ? 16.945 7.952 -6.324 1.00 94.62 185 ASP A O 1
ATOM 1548 N N . LYS A 1 186 ? 17.107 9.113 -8.233 1.00 93.06 186 LYS A N 1
ATOM 1549 C CA . LYS A 1 186 ? 17.809 8.049 -8.970 1.00 93.06 186 LYS A CA 1
ATOM 1550 C C . LYS A 1 186 ? 19.186 7.763 -8.369 1.00 93.06 186 LYS A C 1
ATOM 1552 O O . LYS A 1 186 ? 19.497 6.606 -8.094 1.00 93.06 186 LYS A O 1
ATOM 1557 N N . GLU A 1 187 ? 19.989 8.796 -8.126 1.00 92.62 187 GLU A N 1
ATOM 1558 C CA . GLU A 1 187 ? 21.330 8.667 -7.535 1.00 92.62 187 GLU A CA 1
ATOM 1559 C C . GLU A 1 187 ? 21.296 8.045 -6.133 1.00 92.62 187 GLU A C 1
ATOM 1561 O O . GLU A 1 187 ? 22.165 7.251 -5.766 1.00 92.62 187 GLU A O 1
ATOM 1566 N N . GLN A 1 188 ? 20.254 8.353 -5.362 1.00 93.75 188 GLN A N 1
ATOM 1567 C CA . GLN A 1 188 ? 20.027 7.788 -4.032 1.00 93.75 188 GLN A CA 1
ATOM 1568 C C . GLN A 1 188 ? 19.371 6.399 -4.065 1.00 93.75 188 GLN A C 1
ATOM 1570 O O . GLN A 1 188 ? 19.109 5.827 -3.009 1.00 93.75 188 GLN A O 1
ATOM 1575 N N . SER A 1 189 ? 19.123 5.832 -5.252 1.00 94.31 189 SER A N 1
ATOM 1576 C CA . SER A 1 189 ? 18.396 4.570 -5.441 1.00 94.31 189 SER A CA 1
ATOM 1577 C C . SER A 1 189 ? 17.037 4.569 -4.745 1.00 94.31 189 SER A C 1
ATOM 1579 O O . SER A 1 189 ? 16.633 3.592 -4.124 1.00 94.31 189 SER A O 1
ATOM 1581 N N . ASN A 1 190 ? 16.334 5.689 -4.862 1.00 94.56 190 ASN A N 1
ATOM 1582 C CA . ASN A 1 190 ? 15.143 6.034 -4.111 1.00 94.56 190 ASN A CA 1
ATOM 1583 C C . ASN A 1 190 ? 13.900 6.099 -5.029 1.00 94.56 190 ASN A C 1
ATOM 1585 O O . ASN A 1 190 ? 13.268 7.154 -5.121 1.00 94.56 190 ASN A O 1
ATOM 1589 N N . PRO A 1 191 ? 13.487 5.011 -5.712 1.00 95.94 191 PRO A N 1
ATOM 1590 C CA . PRO A 1 191 ? 12.350 5.068 -6.629 1.00 95.94 191 PRO A CA 1
ATOM 1591 C C . PRO A 1 191 ? 11.042 5.367 -5.881 1.00 95.94 191 PRO A C 1
ATOM 1593 O O . PRO A 1 191 ? 10.872 5.021 -4.714 1.00 95.94 191 PRO A O 1
ATOM 1596 N N . CYS A 1 192 ? 10.107 6.039 -6.543 1.00 93.38 192 CYS A N 1
ATOM 1597 C CA . CYS A 1 192 ? 8.766 6.335 -6.030 1.00 93.38 192 CYS A CA 1
ATOM 1598 C C . CYS A 1 192 ? 7.738 5.251 -6.392 1.00 93.38 192 CYS A C 1
ATOM 1600 O O . CYS A 1 192 ? 6.727 5.099 -5.702 1.00 93.38 192 CYS A O 1
ATOM 1602 N N . MET A 1 193 ? 8.020 4.475 -7.441 1.00 94.19 193 MET A N 1
ATOM 1603 C CA . MET A 1 193 ? 7.238 3.319 -7.864 1.00 94.19 193 MET A CA 1
ATOM 1604 C C . MET A 1 193 ? 8.151 2.272 -8.504 1.00 94.19 193 MET A C 1
ATOM 1606 O O . MET A 1 193 ? 9.100 2.626 -9.202 1.00 94.19 193 MET A O 1
ATOM 1610 N N . VAL A 1 194 ? 7.836 0.998 -8.294 1.00 96.12 194 VAL A N 1
ATOM 1611 C CA . VAL A 1 194 ? 8.457 -0.150 -8.956 1.00 96.12 194 VAL A CA 1
ATOM 1612 C C . VAL A 1 194 ? 7.348 -1.052 -9.491 1.00 96.12 194 VAL A C 1
ATOM 1614 O O . VAL A 1 194 ? 6.373 -1.307 -8.784 1.00 96.12 194 VAL A O 1
ATOM 1617 N N . LEU A 1 195 ? 7.475 -1.498 -10.739 1.00 96.62 195 LEU A N 1
ATOM 1618 C CA . LEU A 1 195 ? 6.583 -2.477 -11.356 1.00 96.62 195 LEU A CA 1
ATOM 1619 C C . LEU A 1 195 ? 7.335 -3.762 -11.683 1.00 96.62 195 LEU A C 1
ATOM 1621 O O . LEU A 1 195 ? 8.453 -3.715 -12.195 1.00 96.62 195 LEU A O 1
ATOM 1625 N N . ASP A 1 196 ? 6.680 -4.894 -11.475 1.00 95.75 196 ASP A N 1
ATOM 1626 C CA . ASP A 1 196 ? 7.215 -6.214 -11.786 1.00 95.75 196 ASP A CA 1
ATOM 1627 C C . ASP A 1 196 ? 6.893 -6.594 -13.228 1.00 95.75 196 ASP A C 1
ATOM 1629 O O . ASP A 1 196 ? 5.724 -6.672 -13.613 1.00 95.75 196 ASP A O 1
ATOM 1633 N N . ILE A 1 197 ? 7.927 -6.870 -14.028 1.00 95.06 197 ILE A N 1
ATOM 1634 C CA . ILE A 1 197 ? 7.762 -7.206 -15.450 1.00 95.06 197 ILE A CA 1
ATOM 1635 C C . ILE A 1 197 ? 6.967 -8.508 -15.615 1.00 95.06 197 ILE A C 1
ATOM 1637 O O . ILE A 1 197 ? 6.069 -8.582 -16.453 1.00 95.06 197 ILE A O 1
ATOM 1641 N N . ASP A 1 198 ? 7.197 -9.489 -14.740 1.00 95.69 198 ASP A N 1
ATOM 1642 C CA . ASP A 1 198 ? 6.470 -10.768 -14.726 1.00 95.69 198 ASP A CA 1
ATOM 1643 C C . ASP A 1 198 ? 4.971 -10.617 -14.401 1.00 95.69 198 ASP A C 1
ATOM 1645 O O . ASP A 1 198 ? 4.188 -11.551 -14.578 1.00 95.69 198 ASP A O 1
ATOM 1649 N N . LYS A 1 199 ? 4.558 -9.448 -13.896 1.00 96.38 199 LYS A N 1
ATOM 1650 C CA . LYS A 1 199 ? 3.172 -9.124 -13.531 1.00 96.38 199 LYS A CA 1
ATOM 1651 C C . LYS A 1 199 ? 2.491 -8.202 -14.544 1.00 96.38 199 LYS A C 1
ATOM 1653 O O . LYS A 1 199 ? 1.352 -7.786 -14.315 1.00 96.38 199 LYS A O 1
ATOM 1658 N N . LEU A 1 200 ? 3.149 -7.888 -15.661 1.00 95.94 200 LEU A N 1
ATOM 1659 C CA . LEU A 1 200 ? 2.537 -7.160 -16.768 1.00 95.94 200 LEU A CA 1
ATOM 1660 C C . LEU A 1 200 ? 1.638 -8.101 -17.578 1.00 95.94 200 LEU A C 1
ATOM 1662 O O . LEU A 1 200 ? 2.034 -9.197 -17.961 1.00 95.94 200 LEU A O 1
ATOM 1666 N N . PHE A 1 201 ? 0.426 -7.653 -17.885 1.00 95.94 201 PHE A N 1
ATOM 1667 C CA . PHE A 1 201 ? -0.475 -8.347 -18.800 1.00 95.94 201 PHE A CA 1
ATOM 1668 C C . PHE A 1 201 ? -0.138 -8.036 -20.258 1.00 95.94 201 PHE A C 1
ATOM 1670 O O . PHE A 1 201 ? -0.082 -8.944 -21.080 1.00 95.94 201 PHE A O 1
ATOM 1677 N N . HIS A 1 202 ? 0.046 -6.755 -20.593 1.00 93.50 202 HIS A N 1
ATOM 1678 C CA . HIS A 1 202 ? 0.489 -6.322 -21.918 1.00 93.50 202 HIS A CA 1
ATOM 1679 C C . HIS A 1 202 ? 0.929 -4.855 -21.922 1.00 93.50 202 HIS A C 1
ATOM 1681 O O . HIS A 1 202 ? 0.505 -4.050 -21.089 1.00 93.50 202 HIS A O 1
ATOM 1687 N N . VAL A 1 203 ? 1.730 -4.505 -22.927 1.00 95.12 203 VAL A N 1
ATOM 1688 C CA . VAL A 1 203 ? 2.087 -3.129 -23.283 1.00 95.12 203 VAL A CA 1
ATOM 1689 C C . VAL A 1 203 ? 1.516 -2.853 -24.669 1.00 95.12 203 VAL A C 1
ATOM 1691 O O . VAL A 1 203 ? 1.747 -3.633 -25.592 1.00 95.12 203 VAL A O 1
ATOM 1694 N N . ARG A 1 204 ? 0.736 -1.779 -24.823 1.00 95.88 204 ARG A N 1
ATOM 1695 C CA . ARG A 1 204 ? 0.106 -1.427 -26.105 1.00 95.88 204 ARG A CA 1
ATOM 1696 C C . ARG A 1 204 ? 0.119 0.079 -26.361 1.00 95.88 204 ARG A C 1
ATOM 1698 O O . ARG A 1 204 ? 0.021 0.845 -25.402 1.00 95.88 204 ARG A O 1
ATOM 1705 N N . PRO A 1 205 ? 0.172 0.527 -27.626 1.00 95.94 205 PRO A N 1
ATOM 1706 C CA . PRO A 1 205 ? -0.143 1.912 -27.949 1.00 95.94 205 PRO A CA 1
ATOM 1707 C C . PRO A 1 205 ? -1.595 2.226 -27.565 1.00 95.94 205 PRO A C 1
ATOM 1709 O O . PRO A 1 205 ? -2.465 1.344 -27.554 1.00 95.94 205 PRO A O 1
ATOM 1712 N N . VAL A 1 206 ? -1.855 3.486 -27.232 1.00 93.94 206 VAL A N 1
ATOM 1713 C CA . VAL A 1 206 ? -3.210 3.943 -26.907 1.00 93.94 206 VAL A CA 1
ATOM 1714 C C . VAL A 1 206 ? -3.960 4.403 -28.153 1.00 93.94 206 VAL A C 1
ATOM 1716 O O . VAL A 1 206 ? -3.377 4.740 -29.180 1.00 93.94 206 VAL A O 1
ATOM 1719 N N . THR A 1 207 ? -5.282 4.436 -28.048 1.00 93.69 207 THR A N 1
ATOM 1720 C CA . THR A 1 207 ? -6.190 4.997 -29.051 1.00 93.69 207 THR A CA 1
ATOM 1721 C C . THR A 1 207 ? -6.853 6.272 -28.522 1.00 93.69 207 THR A C 1
ATOM 1723 O O . THR A 1 207 ? -6.832 6.536 -27.319 1.00 93.69 207 THR A O 1
ATOM 1726 N N . GLN A 1 208 ? -7.529 7.038 -29.389 1.00 88.69 208 GLN A N 1
ATOM 1727 C CA . GLN A 1 208 ? -8.327 8.203 -28.964 1.00 88.69 208 GLN A CA 1
ATOM 1728 C C . GLN A 1 208 ? -9.359 7.848 -27.878 1.00 88.69 208 GLN A C 1
ATOM 1730 O O . GLN A 1 208 ? -9.675 8.684 -27.037 1.00 88.69 208 GLN A O 1
ATOM 1735 N N . GLY A 1 209 ? -9.873 6.612 -27.865 1.00 90.81 209 GLY A N 1
ATOM 1736 C CA . GLY A 1 209 ? -10.811 6.154 -26.837 1.00 90.81 209 GLY A CA 1
ATOM 1737 C C . GLY A 1 209 ? -10.179 6.017 -25.448 1.00 90.81 209 GLY A C 1
ATOM 1738 O O . GLY A 1 209 ? -10.847 6.271 -24.450 1.00 90.81 209 GLY A O 1
ATOM 1739 N N . ASP A 1 210 ? -8.893 5.669 -25.380 1.00 88.81 210 ASP A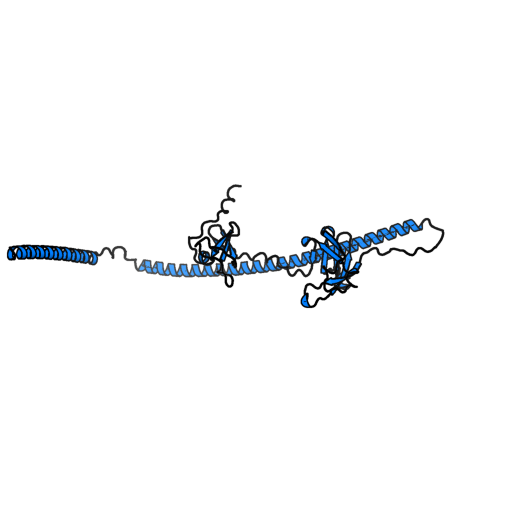 N 1
ATOM 1740 C CA . ASP A 1 210 ? -8.157 5.494 -24.123 1.00 88.81 210 ASP A CA 1
ATOM 1741 C C . ASP A 1 210 ? -7.755 6.846 -23.506 1.00 88.81 210 ASP A C 1
ATOM 1743 O O . ASP A 1 210 ? -7.773 7.022 -22.287 1.00 88.81 210 ASP A O 1
ATOM 1747 N N . VAL A 1 211 ? -7.408 7.818 -24.356 1.00 87.25 211 VAL A N 1
ATOM 1748 C CA . VAL A 1 211 ? -6.908 9.148 -23.969 1.00 87.25 211 VAL A CA 1
ATOM 1749 C C . VAL A 1 211 ? -7.707 10.266 -24.640 1.00 87.25 211 VAL A C 1
ATOM 1751 O O . VAL A 1 211 ? -7.170 11.114 -25.341 1.00 87.25 211 VAL A O 1
ATOM 1754 N N . TYR A 1 212 ? -9.015 10.313 -24.390 1.00 84.81 212 TYR A N 1
ATOM 1755 C CA . TYR A 1 212 ? -9.939 11.208 -25.106 1.00 84.81 212 TYR A CA 1
ATOM 1756 C C . TYR A 1 212 ? -9.633 12.715 -25.040 1.00 84.81 212 TYR A C 1
ATOM 1758 O O . TYR A 1 212 ? -10.180 13.471 -25.838 1.00 84.81 212 TYR A O 1
ATOM 1766 N N . ARG A 1 213 ? -8.808 13.159 -24.083 1.00 84.88 213 ARG A N 1
ATOM 1767 C CA . ARG A 1 213 ? -8.394 14.565 -23.931 1.00 84.88 213 ARG A CA 1
ATOM 1768 C C . ARG A 1 213 ? -7.023 14.880 -24.530 1.00 84.88 213 ARG A C 1
ATOM 1770 O O . ARG A 1 213 ? -6.676 16.053 -24.575 1.00 84.88 213 ARG A O 1
ATOM 1777 N N . ALA A 1 214 ? -6.241 13.866 -24.899 1.00 86.50 214 ALA A N 1
ATOM 1778 C CA . ALA A 1 214 ? -4.946 14.080 -25.532 1.00 86.50 214 ALA A CA 1
ATOM 1779 C C . ALA A 1 214 ? -5.151 14.574 -26.968 1.00 86.50 214 ALA A C 1
ATOM 1781 O O . ALA A 1 214 ? -6.115 14.186 -27.638 1.00 86.50 214 ALA A O 1
ATOM 1782 N N . GLU A 1 215 ? -4.246 15.431 -27.430 1.00 87.94 215 GLU A N 1
ATOM 1783 C CA . GLU A 1 215 ? -4.258 15.910 -28.808 1.00 87.94 215 GLU A CA 1
ATOM 1784 C C . GLU A 1 215 ? -3.889 14.774 -29.770 1.00 87.94 215 GLU A C 1
ATOM 1786 O O . GLU A 1 215 ? -3.082 13.900 -29.445 1.00 87.94 215 GLU A O 1
ATOM 1791 N N . THR A 1 216 ? -4.448 14.788 -30.983 1.00 90.88 216 THR A N 1
ATOM 1792 C CA . THR A 1 216 ? -4.236 13.727 -31.984 1.00 90.88 216 THR A CA 1
ATOM 1793 C C . THR A 1 216 ? -2.754 13.503 -32.310 1.00 90.88 216 THR A C 1
ATOM 1795 O O . THR A 1 216 ? -2.352 12.383 -32.613 1.00 90.88 216 THR A O 1
ATOM 1798 N N . GLU A 1 217 ? -1.929 14.548 -32.211 1.00 93.06 217 GLU A N 1
ATOM 1799 C CA . GLU A 1 217 ? -0.479 14.497 -32.447 1.00 93.06 217 GLU A CA 1
ATOM 1800 C C . GLU A 1 217 ? 0.311 13.844 -31.298 1.00 93.06 217 GLU A C 1
ATOM 1802 O O . GLU A 1 217 ? 1.433 13.367 -31.494 1.00 93.06 217 GLU A O 1
ATOM 1807 N N . GLU A 1 218 ? -0.256 13.816 -30.090 1.00 90.12 218 GLU A N 1
ATOM 1808 C CA . GLU A 1 218 ? 0.362 13.207 -28.911 1.00 90.12 218 GLU A CA 1
ATOM 1809 C C . GLU A 1 218 ? 0.044 11.717 -28.800 1.00 90.12 218 GLU A C 1
ATOM 1811 O O . GLU A 1 218 ? 0.873 10.955 -28.312 1.00 90.12 218 GLU A O 1
ATOM 1816 N N . ILE A 1 219 ? -1.119 11.279 -29.291 1.00 91.19 219 ILE A N 1
ATOM 1817 C CA . ILE A 1 219 ? -1.594 9.889 -29.175 1.00 91.19 219 ILE A CA 1
ATOM 1818 C C . ILE A 1 219 ? -0.565 8.848 -29.639 1.00 91.19 219 ILE A C 1
ATOM 1820 O O . ILE A 1 219 ? -0.332 7.903 -28.885 1.00 91.19 219 ILE A O 1
ATOM 1824 N N . PRO A 1 220 ? 0.116 9.000 -30.794 1.00 95.12 220 PRO A N 1
ATOM 1825 C CA . PRO A 1 220 ? 1.129 8.035 -31.230 1.00 95.12 220 PRO A CA 1
ATOM 1826 C C . PRO A 1 220 ? 2.339 7.925 -30.288 1.00 95.12 220 PRO A C 1
ATOM 1828 O O . PRO A 1 220 ? 3.094 6.962 -30.379 1.00 95.12 220 PRO A O 1
ATOM 1831 N N . LYS A 1 221 ? 2.540 8.908 -29.401 1.00 93.94 221 LYS A N 1
ATOM 1832 C CA . LYS A 1 221 ? 3.641 8.970 -28.426 1.00 93.94 221 LYS A CA 1
ATOM 1833 C C . LYS A 1 221 ? 3.253 8.381 -27.066 1.00 93.94 221 LYS A C 1
ATOM 1835 O O . LYS A 1 221 ? 4.099 8.292 -26.181 1.00 93.94 221 LYS A O 1
ATOM 1840 N N . ILE A 1 222 ? 1.985 8.012 -26.878 1.00 93.88 222 ILE A N 1
ATOM 1841 C CA . ILE A 1 222 ? 1.456 7.499 -25.615 1.00 93.88 222 ILE A CA 1
ATOM 1842 C C . ILE A 1 222 ? 1.241 5.987 -25.737 1.00 93.88 222 ILE A C 1
ATOM 1844 O O . ILE A 1 222 ? 0.718 5.469 -26.725 1.00 93.88 222 ILE A O 1
ATOM 1848 N N . PHE A 1 223 ? 1.609 5.262 -24.689 1.00 95.62 223 PHE A N 1
ATOM 1849 C CA . PHE A 1 223 ? 1.366 3.832 -24.567 1.00 95.62 223 PHE A CA 1
ATOM 1850 C C . PHE A 1 223 ? 0.811 3.513 -23.179 1.00 95.62 223 PHE A C 1
ATOM 1852 O O . PHE A 1 223 ? 0.986 4.269 -22.222 1.00 95.62 223 PHE A O 1
ATOM 1859 N N . GLN A 1 224 ? 0.108 2.392 -23.082 1.00 94.75 224 GLN A N 1
ATOM 1860 C CA . GLN A 1 224 ? -0.452 1.872 -21.848 1.00 94.75 224 GLN A CA 1
ATOM 1861 C C . GLN A 1 224 ? 0.262 0.580 -21.470 1.00 94.75 224 GLN A C 1
ATOM 1863 O O . GLN A 1 224 ? 0.437 -0.316 -22.296 1.00 94.75 224 GLN A O 1
ATOM 1868 N N . ILE A 1 225 ? 0.611 0.482 -20.192 1.00 95.44 225 ILE A N 1
ATOM 1869 C CA . ILE A 1 225 ? 1.046 -0.753 -19.551 1.00 95.44 225 ILE A CA 1
ATOM 1870 C C . ILE A 1 225 ? -0.116 -1.236 -18.685 1.00 95.44 225 ILE A C 1
ATOM 1872 O O . ILE A 1 225 ? -0.590 -0.494 -17.823 1.00 95.44 225 ILE A O 1
ATOM 1876 N N . LEU A 1 226 ? -0.580 -2.461 -18.916 1.00 94.75 226 LEU A N 1
ATOM 1877 C CA . LEU A 1 226 ? -1.572 -3.118 -18.071 1.00 94.75 226 LEU A CA 1
ATOM 1878 C C . LEU A 1 226 ? -0.868 -4.161 -17.204 1.00 94.75 226 LEU A C 1
ATOM 1880 O O . LEU A 1 226 ? -0.115 -4.974 -17.734 1.00 94.75 226 LEU A O 1
ATOM 1884 N N . TYR A 1 227 ? -1.106 -4.150 -15.893 1.00 95.56 227 TYR A N 1
ATOM 1885 C CA . TYR A 1 227 ? -0.403 -4.995 -14.923 1.00 95.56 227 TYR A CA 1
ATOM 1886 C C . TYR A 1 227 ? -1.300 -5.402 -13.753 1.00 95.56 227 TYR A C 1
ATOM 1888 O O . TYR A 1 227 ? -2.335 -4.781 -13.507 1.00 95.56 227 TYR A O 1
ATOM 1896 N N . ALA A 1 228 ? -0.916 -6.467 -13.049 1.00 93.62 228 ALA A N 1
ATOM 1897 C CA . ALA A 1 228 ? -1.589 -6.902 -11.832 1.00 93.62 228 ALA A CA 1
ATOM 1898 C C . ALA A 1 228 ? -1.237 -5.976 -10.658 1.00 93.62 228 ALA A C 1
ATOM 1900 O O . ALA A 1 228 ? -0.071 -5.633 -10.478 1.00 93.62 228 ALA A O 1
ATOM 1901 N N . ASN A 1 229 ? -2.218 -5.623 -9.818 1.00 87.69 229 ASN A N 1
ATOM 1902 C CA . ASN A 1 229 ? -2.008 -4.713 -8.680 1.00 87.69 229 ASN A CA 1
ATOM 1903 C C . ASN A 1 229 ? -0.921 -5.198 -7.705 1.00 87.69 229 ASN A C 1
ATOM 1905 O O . ASN A 1 229 ? -0.202 -4.386 -7.141 1.00 87.69 229 ASN A O 1
ATOM 1909 N N . GLU A 1 230 ? -0.773 -6.514 -7.529 1.00 89.31 230 GLU A N 1
ATOM 1910 C CA . GLU A 1 230 ? 0.280 -7.112 -6.692 1.00 89.31 230 GLU A CA 1
ATOM 1911 C C . GLU A 1 230 ? 1.704 -6.887 -7.226 1.00 89.31 230 GLU A C 1
ATOM 1913 O O . GLU A 1 230 ? 2.664 -7.036 -6.479 1.00 89.31 230 GLU A O 1
ATOM 1918 N N . GLY A 1 231 ? 1.841 -6.555 -8.512 1.00 86.69 231 GLY A N 1
ATOM 1919 C CA . GLY A 1 231 ? 3.116 -6.243 -9.150 1.00 86.69 231 GLY A CA 1
ATOM 1920 C C . GLY A 1 231 ? 3.504 -4.772 -9.053 1.00 86.69 231 GLY A C 1
ATOM 1921 O O . GLY A 1 231 ? 4.501 -4.392 -9.652 1.00 86.69 231 GLY A O 1
ATOM 1922 N N . GLU A 1 232 ? 2.718 -3.939 -8.363 1.00 92.12 232 GLU A N 1
ATOM 1923 C CA . GLU A 1 232 ? 3.028 -2.530 -8.126 1.00 92.12 232 GLU A CA 1
ATOM 1924 C C . GLU A 1 232 ? 3.475 -2.314 -6.682 1.00 92.12 232 GLU A C 1
ATOM 1926 O O . GLU A 1 232 ? 2.753 -2.612 -5.733 1.00 92.12 232 GLU A O 1
ATOM 1931 N N . CYS A 1 233 ? 4.645 -1.703 -6.524 1.00 90.56 233 CYS A N 1
ATOM 1932 C CA . CYS A 1 233 ? 5.123 -1.185 -5.256 1.00 90.56 233 CYS A CA 1
ATOM 1933 C C . CYS A 1 233 ? 5.267 0.338 -5.350 1.00 90.56 233 CYS A C 1
ATOM 1935 O O . CYS A 1 233 ? 5.939 0.846 -6.246 1.00 90.56 233 CYS A O 1
ATOM 1937 N N . ARG A 1 234 ? 4.641 1.091 -4.440 1.00 89.75 234 ARG A N 1
ATOM 1938 C CA . ARG A 1 234 ? 4.729 2.560 -4.376 1.00 89.75 234 ARG A CA 1
ATOM 1939 C C . ARG A 1 234 ? 5.066 3.027 -2.969 1.00 89.75 234 ARG A C 1
ATOM 1941 O O . ARG A 1 234 ? 4.585 2.445 -2.001 1.00 89.75 234 ARG A O 1
ATOM 1948 N N . LYS A 1 235 ? 5.817 4.129 -2.876 1.00 78.94 235 LYS A N 1
ATOM 1949 C CA . LYS A 1 235 ? 6.032 4.851 -1.608 1.00 78.94 235 LYS A CA 1
ATOM 1950 C C . LYS A 1 235 ? 4.757 5.509 -1.099 1.00 78.94 235 LYS A C 1
ATOM 1952 O O . LYS A 1 235 ? 4.423 5.377 0.069 1.00 78.94 235 LYS A O 1
ATOM 1957 N N . ASP A 1 236 ? 4.016 6.139 -2.009 1.00 60.53 236 ASP A N 1
ATOM 1958 C CA . ASP A 1 236 ? 2.794 6.888 -1.699 1.00 60.53 236 ASP A CA 1
ATOM 1959 C C . ASP A 1 236 ? 1.533 6.023 -1.796 1.00 60.53 236 ASP A C 1
ATOM 1961 O O . ASP A 1 236 ? 0.459 6.507 -2.158 1.00 60.53 236 ASP A O 1
ATOM 1965 N N . LEU A 1 237 ? 1.629 4.737 -1.456 1.00 50.41 237 LEU A N 1
ATOM 1966 C CA . LEU A 1 237 ? 0.452 4.100 -0.889 1.00 50.41 237 LEU A CA 1
ATOM 1967 C C . LEU A 1 237 ? 0.288 4.710 0.512 1.00 50.41 237 LEU A C 1
ATOM 1969 O O . LEU A 1 237 ? 0.621 4.092 1.522 1.00 50.41 237 LEU A O 1
ATOM 1973 N N . GLU A 1 238 ? -0.324 5.908 0.574 1.00 40.22 238 GLU A N 1
ATOM 1974 C CA . GLU A 1 238 ? -1.458 6.047 1.488 1.00 40.22 238 GLU A CA 1
ATOM 1975 C C . GLU A 1 238 ? -2.215 4.756 1.286 1.00 40.22 238 GLU A C 1
ATOM 1977 O O . GLU A 1 238 ? -2.694 4.541 0.175 1.00 40.22 238 GLU A O 1
ATOM 1982 N N . VAL A 1 239 ? -2.142 3.868 2.281 1.00 38.78 239 VAL A N 1
ATOM 1983 C CA . VAL A 1 239 ? -2.863 2.606 2.366 1.00 38.78 239 VAL A CA 1
ATOM 1984 C C . VAL A 1 239 ? -4.166 2.818 1.619 1.00 38.78 239 VAL A C 1
ATOM 1986 O O . VAL A 1 239 ? -5.062 3.466 2.159 1.00 38.78 239 VAL A O 1
ATOM 1989 N N . GLU A 1 240 ? -4.209 2.417 0.342 1.00 29.69 240 GLU A N 1
ATOM 1990 C CA . GLU A 1 240 ? -5.340 2.679 -0.535 1.00 29.69 240 GLU A CA 1
ATOM 1991 C C . GLU A 1 240 ? -6.366 1.758 0.043 1.00 29.69 240 GLU A C 1
ATOM 1993 O O . GLU A 1 240 ? -6.283 0.565 -0.224 1.00 29.69 240 GLU A O 1
ATOM 1998 N N . SER A 1 241 ? -7.134 2.304 0.991 1.00 31.11 241 SER A N 1
ATOM 1999 C CA . SER A 1 241 ? -7.702 1.592 2.123 1.00 31.11 241 SER A CA 1
ATOM 2000 C C . SER A 1 241 ? -7.715 0.095 1.852 1.00 31.11 241 SER A C 1
ATOM 2002 O O . SER A 1 241 ? -8.676 -0.409 1.266 1.00 31.11 241 SER A O 1
ATOM 2004 N N . VAL A 1 242 ? -6.657 -0.629 2.259 1.00 30.97 242 VAL A N 1
ATOM 2005 C CA . VAL A 1 242 ? -6.899 -1.977 2.765 1.00 30.97 242 VAL A CA 1
ATOM 2006 C C . VAL A 1 242 ? -7.986 -1.672 3.756 1.00 30.97 242 VAL A C 1
ATOM 2008 O O . VAL A 1 242 ? -7.669 -0.950 4.701 1.00 30.97 242 VAL A O 1
ATOM 2011 N N . GLN A 1 243 ? -9.246 -1.981 3.412 1.00 29.53 243 GLN A N 1
ATOM 2012 C CA . GLN A 1 243 ? -10.413 -1.599 4.199 1.00 29.53 243 GLN A CA 1
ATOM 2013 C C . GLN A 1 243 ? -9.979 -1.796 5.634 1.00 29.53 243 GLN A C 1
ATOM 2015 O O . GLN A 1 243 ? -9.611 -2.933 5.938 1.00 29.53 243 GLN A O 1
ATOM 2020 N N . PRO A 1 244 ? -9.775 -0.693 6.384 1.00 28.34 244 PRO A N 1
ATOM 2021 C CA . PRO A 1 244 ? -8.777 -0.627 7.449 1.00 28.34 244 PRO A CA 1
ATOM 2022 C C . PRO A 1 244 ? -9.052 -1.820 8.303 1.00 28.34 244 PRO A C 1
ATOM 2024 O O . PRO A 1 244 ? -10.138 -1.772 8.860 1.00 28.34 244 PRO A O 1
ATOM 2027 N N . ALA A 1 245 ? -8.192 -2.859 8.265 1.00 39.97 245 ALA A N 1
ATOM 2028 C CA . ALA A 1 245 ? -8.520 -4.210 8.726 1.00 39.97 245 ALA A CA 1
ATOM 2029 C C . ALA A 1 245 ? -9.444 -4.059 9.920 1.00 39.97 245 ALA A C 1
ATOM 2031 O O . ALA A 1 245 ? -8.963 -3.560 10.942 1.00 39.97 245 ALA A O 1
ATOM 2032 N N . GLU A 1 246 ? -10.760 -4.236 9.669 1.00 38.62 246 GLU A N 1
ATOM 2033 C CA . GLU A 1 246 ? -11.816 -3.540 10.420 1.00 38.62 246 GLU A CA 1
ATOM 2034 C C . GLU A 1 246 ? -11.436 -3.637 11.872 1.00 38.62 246 GLU A C 1
ATOM 2036 O O . GLU A 1 246 ? -11.367 -4.755 12.365 1.00 38.62 246 GLU A O 1
ATOM 2041 N N . LYS A 1 247 ? -11.083 -2.523 12.539 1.00 41.12 247 LYS A N 1
ATOM 2042 C CA . LYS A 1 247 ? -10.877 -2.548 13.989 1.00 41.12 247 LYS A CA 1
ATOM 2043 C C . LYS A 1 247 ? -12.128 -3.197 14.527 1.00 41.12 247 LYS A C 1
ATOM 2045 O O . LYS A 1 247 ? -13.214 -2.620 14.434 1.00 41.12 247 LYS A O 1
ATOM 2050 N N . THR A 1 248 ? -11.968 -4.441 14.940 1.00 44.09 248 THR A N 1
ATOM 2051 C CA . THR A 1 248 ? -13.052 -5.393 14.919 1.00 44.09 248 THR A CA 1
ATOM 2052 C C . THR A 1 248 ? -13.968 -5.042 16.071 1.00 44.09 248 THR A C 1
ATOM 2054 O O . THR A 1 248 ? -13.797 -5.532 17.186 1.00 44.09 248 THR A O 1
ATOM 2057 N N . ASN A 1 249 ? -14.941 -4.167 15.824 1.00 57.31 249 ASN A N 1
ATOM 2058 C CA . ASN A 1 249 ? -16.081 -3.927 16.699 1.00 57.31 249 ASN A CA 1
ATOM 2059 C C . ASN A 1 249 ? -17.028 -5.128 16.582 1.00 57.31 249 ASN A C 1
ATOM 2061 O O . ASN A 1 249 ? -18.218 -4.979 16.310 1.00 57.31 249 ASN A O 1
ATOM 2065 N N . PHE A 1 250 ? -16.474 -6.333 16.722 1.00 73.12 250 PHE A N 1
ATOM 2066 C CA . PHE A 1 250 ? -17.224 -7.565 16.675 1.00 73.12 250 PHE A CA 1
ATOM 2067 C C . PHE A 1 250 ? -18.010 -7.681 17.964 1.00 73.12 250 PHE A C 1
ATOM 2069 O O . PHE A 1 250 ? -17.465 -7.846 19.061 1.00 73.12 250 PHE A O 1
ATOM 2076 N N . LEU A 1 251 ? -19.323 -7.596 17.819 1.00 76.94 251 LEU A N 1
ATOM 2077 C CA . LEU A 1 251 ? -20.232 -7.795 18.924 1.00 76.94 251 LEU A CA 1
ATOM 2078 C C . LEU A 1 251 ? -20.498 -9.299 19.030 1.00 76.94 251 LEU A C 1
ATOM 2080 O O . LEU A 1 251 ? -21.068 -9.923 18.136 1.00 76.94 251 LEU A O 1
ATOM 2084 N N . HIS A 1 252 ? -20.034 -9.897 20.122 1.00 82.94 252 HIS A N 1
ATOM 2085 C CA . HIS A 1 252 ? -20.150 -11.333 20.350 1.00 82.94 252 HIS A CA 1
ATOM 2086 C C . HIS A 1 252 ? -21.442 -11.648 21.111 1.00 82.94 252 HIS A C 1
ATOM 2088 O O . HIS A 1 252 ? -21.667 -11.118 22.201 1.00 82.94 252 HIS A O 1
ATOM 2094 N N . HIS A 1 253 ? -22.290 -12.527 20.568 1.00 82.56 253 HIS A N 1
ATOM 2095 C CA . HIS A 1 253 ? -23.527 -12.947 21.241 1.00 82.56 253 HIS A CA 1
ATOM 2096 C C . HIS A 1 253 ? -24.010 -14.321 20.773 1.00 82.56 253 HIS A C 1
ATOM 2098 O O . HIS A 1 253 ? -24.182 -14.540 19.579 1.00 82.56 253 HIS A O 1
ATOM 2104 N N . LYS A 1 254 ? -24.243 -15.255 21.710 1.00 80.00 254 LYS A N 1
ATOM 2105 C CA . LYS A 1 254 ? -24.739 -16.625 21.437 1.00 80.00 254 LYS A CA 1
ATOM 2106 C C . LYS A 1 254 ? -23.992 -17.348 20.290 1.00 80.00 254 LYS A C 1
ATOM 2108 O O . LYS A 1 254 ? -24.603 -17.992 19.439 1.00 80.00 254 LYS A O 1
ATOM 2113 N N . GLY A 1 255 ? -22.663 -17.211 20.252 1.00 81.25 255 GLY A N 1
ATOM 2114 C CA . GLY A 1 255 ? -21.795 -17.820 19.231 1.00 81.25 255 GLY A CA 1
ATOM 2115 C C . GLY A 1 255 ? -21.712 -17.057 17.900 1.00 81.25 255 GLY A C 1
ATOM 2116 O O . GLY A 1 255 ? -20.982 -17.473 17.002 1.00 81.25 255 GLY A O 1
ATOM 2117 N N . HIS A 1 256 ? -22.430 -15.943 17.756 1.00 86.00 256 HIS A N 1
ATOM 2118 C CA . HIS A 1 256 ? -22.305 -15.049 16.605 1.00 86.00 256 HIS A CA 1
ATOM 2119 C C . HIS A 1 256 ? -21.174 -14.049 16.783 1.00 86.00 256 HIS A C 1
ATOM 2121 O O . HIS A 1 256 ? -20.849 -13.640 17.900 1.00 86.00 256 HIS A O 1
ATOM 2127 N N . GLU A 1 257 ? -20.647 -13.618 15.644 1.00 90.81 257 GLU A N 1
ATOM 2128 C CA . GLU A 1 257 ? -19.661 -12.556 15.522 1.00 90.81 257 GLU A CA 1
ATOM 2129 C C . GLU A 1 257 ? -20.255 -11.483 14.607 1.00 90.81 257 GLU A C 1
ATOM 2131 O O . GLU A 1 257 ? -20.215 -11.594 13.379 1.00 90.81 257 GLU A O 1
ATOM 2136 N N . PHE A 1 258 ? -20.928 -10.515 15.233 1.00 89.75 258 PHE A N 1
ATOM 2137 C CA . PHE A 1 258 ? -21.722 -9.499 14.553 1.00 89.75 258 PHE A CA 1
ATOM 2138 C C . PHE A 1 258 ? -20.885 -8.284 14.159 1.00 89.75 258 PHE A C 1
ATOM 2140 O O . PHE A 1 258 ? -20.151 -7.738 14.983 1.00 89.75 258 PHE A O 1
ATOM 2147 N N . VAL A 1 259 ? -21.083 -7.821 12.927 1.00 89.81 259 VAL A N 1
ATOM 2148 C CA . VAL A 1 259 ? -20.499 -6.606 12.358 1.00 89.81 259 VAL A CA 1
ATOM 2149 C C . VAL A 1 259 ? -21.607 -5.561 12.184 1.00 89.81 259 VAL A C 1
ATOM 2151 O O . VAL A 1 259 ? -22.648 -5.879 11.601 1.00 89.81 259 VAL A O 1
ATOM 2154 N N . PRO A 1 260 ? -21.449 -4.328 12.699 1.00 90.38 260 PRO A N 1
ATOM 2155 C CA . PRO A 1 260 ? -22.397 -3.245 12.447 1.00 90.38 260 PRO A CA 1
ATOM 2156 C C . PRO A 1 260 ? -22.529 -2.936 10.948 1.00 90.38 260 PRO A C 1
ATOM 2158 O O . PRO A 1 260 ? -21.529 -2.790 10.256 1.00 90.38 260 PRO A O 1
ATOM 2161 N N . THR A 1 261 ? -23.758 -2.797 10.451 1.00 89.88 261 THR A N 1
ATOM 2162 C CA . THR A 1 261 ? -24.052 -2.515 9.036 1.00 89.88 261 THR A CA 1
ATOM 2163 C C . THR A 1 261 ? -25.334 -1.684 8.880 1.00 89.88 261 THR A C 1
ATOM 2165 O O . THR A 1 261 ? -26.051 -1.431 9.852 1.00 89.88 261 THR A O 1
ATOM 2168 N N . LEU A 1 262 ? -25.622 -1.225 7.660 1.00 90.94 262 LEU A N 1
ATOM 2169 C CA . LEU A 1 262 ? -26.803 -0.442 7.290 1.00 90.94 262 LEU A CA 1
ATOM 2170 C C . LEU A 1 262 ? -27.356 -0.934 5.945 1.00 90.94 262 LEU A C 1
ATOM 2172 O O . LEU A 1 262 ? -26.611 -1.055 4.976 1.00 90.94 262 LEU A O 1
ATOM 2176 N N . TYR A 1 263 ? -28.671 -1.155 5.850 1.00 90.62 263 TYR A N 1
ATOM 2177 C CA . TYR A 1 263 ? -29.308 -1.612 4.608 1.00 90.62 263 TYR A CA 1
ATOM 2178 C C . TYR A 1 263 ? -30.150 -0.512 3.961 1.00 90.62 263 TYR A C 1
ATOM 2180 O O . TYR A 1 263 ? -31.226 -0.171 4.440 1.00 90.62 263 TYR A O 1
ATOM 2188 N N . HIS A 1 264 ? -29.703 0.021 2.826 1.00 86.25 264 HIS A N 1
ATOM 2189 C CA . HIS A 1 264 ? -30.500 0.961 2.023 1.00 86.25 264 HIS A CA 1
ATOM 2190 C C . HIS A 1 264 ? -31.494 0.262 1.072 1.00 86.25 264 HIS A C 1
ATOM 2192 O O . HIS A 1 264 ? -32.396 0.907 0.541 1.00 86.25 264 HIS A O 1
ATOM 2198 N N . PHE A 1 265 ? -31.360 -1.058 0.901 1.00 86.62 265 PHE A N 1
ATOM 2199 C CA . PHE A 1 265 ? -32.199 -1.922 0.062 1.00 86.62 265 PHE A CA 1
ATOM 2200 C C . PHE A 1 265 ? -32.997 -2.923 0.912 1.00 86.62 265 PHE A C 1
ATOM 2202 O O . PHE A 1 265 ? -32.578 -3.197 2.037 1.00 86.62 265 PHE A O 1
ATOM 2209 N N . PRO A 1 266 ? -34.105 -3.492 0.393 1.00 92.31 266 PRO A N 1
ATOM 2210 C CA . PRO A 1 266 ? -34.966 -4.411 1.133 1.00 92.31 266 PRO A CA 1
ATOM 2211 C C . PRO A 1 266 ? -34.224 -5.516 1.894 1.00 92.31 266 PRO A C 1
ATOM 2213 O O . PRO A 1 266 ? -33.597 -6.389 1.301 1.00 92.31 266 PRO A O 1
ATOM 2216 N N . ALA A 1 267 ? -34.328 -5.473 3.222 1.00 91.06 267 ALA A N 1
ATOM 2217 C CA . ALA A 1 267 ? -33.790 -6.465 4.149 1.00 91.06 267 ALA A CA 1
ATOM 2218 C C . ALA A 1 267 ? -34.707 -6.593 5.375 1.00 91.06 267 ALA A C 1
ATOM 2220 O O . ALA A 1 267 ? -35.280 -5.604 5.827 1.00 91.06 267 ALA A O 1
ATOM 2221 N N . ASN A 1 268 ? -34.833 -7.780 5.959 1.00 92.75 268 ASN A N 1
ATOM 2222 C CA . ASN A 1 268 ? -35.642 -8.007 7.158 1.00 92.75 268 ASN A CA 1
ATOM 2223 C C . ASN A 1 268 ? -34.752 -8.421 8.331 1.00 92.75 268 ASN A C 1
ATOM 2225 O O . ASN A 1 268 ? -33.690 -9.008 8.145 1.00 92.75 268 ASN A O 1
ATOM 2229 N N . CYS A 1 269 ? -35.179 -8.065 9.540 1.00 92.44 269 CYS A N 1
ATOM 2230 C CA . CYS A 1 269 ? -34.526 -8.487 10.770 1.00 92.44 269 CYS A CA 1
ATOM 2231 C C . CYS A 1 269 ? -34.991 -9.887 11.150 1.00 92.44 269 CYS A C 1
ATOM 2233 O O . CYS A 1 269 ? -36.188 -10.102 11.314 1.00 92.44 269 CYS A O 1
ATOM 2235 N N . GLU A 1 270 ? -34.063 -10.804 11.391 1.00 91.06 270 GLU A N 1
ATOM 2236 C CA . GLU A 1 270 ? -34.401 -12.196 11.701 1.00 91.06 270 GLU A CA 1
ATOM 2237 C C . GLU A 1 270 ? -34.841 -12.425 13.150 1.00 91.06 270 GLU A C 1
ATOM 2239 O O . GLU A 1 270 ? -35.400 -13.470 13.469 1.00 91.06 270 GLU A O 1
ATOM 2244 N N . ALA A 1 271 ? -34.657 -11.438 14.031 1.00 88.44 271 ALA A N 1
ATOM 2245 C CA . ALA A 1 271 ? -35.153 -11.501 15.407 1.00 88.44 271 ALA A CA 1
ATOM 2246 C C . ALA A 1 271 ? -36.626 -11.071 15.537 1.00 88.44 271 ALA A C 1
ATOM 2248 O O . ALA A 1 271 ? -37.334 -11.558 16.416 1.00 88.44 271 ALA A O 1
ATOM 2249 N N . CYS A 1 272 ? -37.100 -10.145 14.695 1.00 89.38 272 CYS A N 1
ATOM 2250 C CA . CYS A 1 272 ? -38.448 -9.576 14.824 1.00 89.38 272 CYS A CA 1
ATOM 2251 C C . CYS A 1 272 ? -39.260 -9.512 13.521 1.00 89.38 272 CYS A C 1
ATOM 2253 O O . CYS A 1 272 ? -40.369 -8.978 13.533 1.00 89.38 272 CYS A O 1
ATOM 2255 N N . ALA A 1 273 ? -38.714 -9.999 12.403 1.00 89.00 273 ALA A N 1
ATOM 2256 C CA . ALA A 1 273 ? -39.265 -9.951 11.041 1.00 89.00 273 ALA A CA 1
ATOM 2257 C C . ALA A 1 273 ? -39.571 -8.542 10.486 1.00 89.00 273 ALA A C 1
ATOM 2259 O O . ALA A 1 273 ? -40.015 -8.401 9.341 1.00 89.00 273 ALA A O 1
ATOM 2260 N N . LYS A 1 274 ? -39.314 -7.474 11.253 1.00 91.44 274 LYS A N 1
ATOM 2261 C CA . LYS A 1 274 ? -39.538 -6.091 10.814 1.00 91.44 274 LYS A CA 1
ATOM 2262 C C . LYS A 1 274 ? -38.518 -5.677 9.749 1.00 91.44 274 LYS A C 1
ATOM 2264 O O . LYS A 1 274 ? -37.398 -6.196 9.744 1.00 91.44 274 LYS A O 1
ATOM 2269 N N . PRO A 1 275 ? -38.864 -4.706 8.886 1.00 90.25 275 PRO A N 1
ATOM 2270 C CA . PRO A 1 275 ? -37.917 -4.123 7.946 1.00 90.25 275 PRO A CA 1
ATOM 2271 C C . PRO A 1 275 ? -36.647 -3.628 8.651 1.00 90.25 275 PRO A C 1
ATOM 2273 O O . PRO A 1 275 ? -36.700 -2.903 9.647 1.00 90.25 275 PRO A O 1
ATOM 2276 N N . LEU A 1 276 ? -35.500 -4.029 8.117 1.00 91.94 276 LEU A N 1
ATOM 2277 C CA . LEU A 1 276 ? -34.158 -3.651 8.562 1.00 91.94 276 LEU A CA 1
ATOM 2278 C C . LEU A 1 276 ? -33.532 -2.600 7.630 1.00 91.94 276 LEU A C 1
ATOM 2280 O O . LEU A 1 276 ? -32.333 -2.349 7.682 1.00 91.94 276 LEU A O 1
ATOM 2284 N N . TRP A 1 277 ? -34.338 -1.978 6.769 1.00 93.00 277 TRP A N 1
ATOM 2285 C CA . TRP A 1 277 ? -33.864 -1.106 5.704 1.00 93.00 277 TRP A CA 1
ATOM 2286 C C . TRP A 1 277 ? -34.651 0.195 5.593 1.00 93.00 277 TRP A C 1
ATOM 2288 O O . TRP A 1 277 ? -35.819 0.264 5.974 1.00 93.00 277 TRP A O 1
ATOM 2298 N N . HIS A 1 278 ? -34.001 1.225 5.048 1.00 91.25 278 HIS A N 1
ATOM 2299 C CA . HIS A 1 278 ? -34.635 2.470 4.612 1.00 91.25 278 HIS A CA 1
ATOM 2300 C C . HIS A 1 278 ? -33.712 3.216 3.637 1.00 91.25 278 HIS A C 1
ATOM 2302 O O . HIS A 1 278 ? -32.507 3.289 3.862 1.00 91.25 278 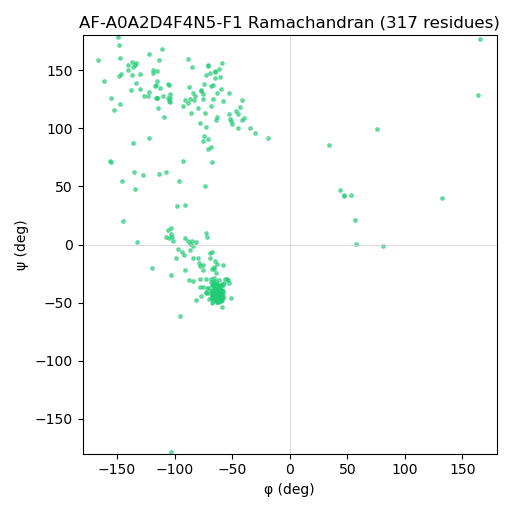HIS A O 1
ATOM 2308 N N . VAL A 1 279 ? -34.270 3.826 2.588 1.00 76.31 279 VAL A N 1
ATOM 2309 C CA . VAL A 1 279 ? -33.487 4.408 1.477 1.00 76.31 279 VAL A CA 1
ATOM 2310 C C . VAL A 1 279 ? -32.623 5.597 1.914 1.00 76.31 279 VAL A C 1
ATOM 2312 O O . VAL A 1 279 ? -31.479 5.711 1.489 1.00 76.31 279 VAL A O 1
ATOM 2315 N N . PHE A 1 280 ? -33.124 6.459 2.802 1.00 77.12 280 PHE A N 1
ATOM 2316 C CA . PHE A 1 280 ? -32.411 7.682 3.214 1.00 77.12 280 PHE A CA 1
ATOM 2317 C C . PHE A 1 280 ? -31.743 7.589 4.585 1.00 77.12 280 PHE A C 1
ATOM 2319 O O . PHE A 1 280 ? -30.800 8.316 4.879 1.00 77.12 280 PHE A O 1
ATOM 2326 N N . LYS A 1 281 ? -32.270 6.732 5.459 1.00 85.81 281 LYS A N 1
ATOM 2327 C CA . LYS A 1 281 ? -31.867 6.661 6.869 1.00 85.81 281 LYS A CA 1
ATOM 2328 C C . LYS A 1 281 ? -32.168 5.273 7.430 1.00 85.81 281 LYS A C 1
ATOM 2330 O O . LYS A 1 281 ? -33.160 5.117 8.144 1.00 85.81 281 LYS A O 1
ATOM 2335 N N . PRO A 1 282 ? -31.398 4.259 7.014 1.00 87.31 282 PRO A N 1
ATOM 2336 C CA . PRO A 1 282 ? -31.601 2.889 7.455 1.00 87.31 282 PRO A CA 1
ATOM 2337 C C . PRO A 1 282 ? -31.445 2.761 8.970 1.00 87.31 282 PRO A C 1
ATOM 2339 O O . PRO A 1 282 ? -30.626 3.469 9.568 1.00 87.31 282 PRO A O 1
ATOM 2342 N N . PRO A 1 283 ? -32.243 1.891 9.610 1.00 88.62 283 PRO A N 1
ATOM 2343 C CA . PRO A 1 283 ? -32.087 1.623 11.028 1.00 88.62 283 PRO A CA 1
ATOM 2344 C C . PRO A 1 283 ? -30.727 0.946 11.292 1.00 88.62 283 PRO A C 1
ATOM 2346 O O . PRO A 1 283 ? -30.258 0.187 10.441 1.00 88.62 283 PRO A O 1
ATOM 2349 N N . PRO A 1 284 ? -30.092 1.177 12.458 1.00 91.88 284 PRO A N 1
ATOM 2350 C CA . PRO A 1 284 ? -28.849 0.502 12.821 1.00 91.88 284 PRO A CA 1
ATOM 2351 C C . PRO A 1 284 ? -29.013 -1.021 12.818 1.00 91.88 284 PRO A C 1
ATOM 2353 O O . PRO A 1 284 ? -29.866 -1.564 13.529 1.00 91.88 284 PRO A O 1
ATOM 2356 N N . ALA A 1 285 ? -28.179 -1.709 12.045 1.00 92.69 285 ALA A N 1
ATOM 2357 C CA . ALA A 1 285 ? -28.224 -3.153 11.887 1.00 92.69 285 ALA A CA 1
ATOM 2358 C C . ALA A 1 285 ? -26.890 -3.801 12.267 1.00 92.69 285 ALA A C 1
ATOM 2360 O O . ALA A 1 285 ? -25.853 -3.146 12.380 1.00 92.69 285 ALA A O 1
ATOM 2361 N N . VAL A 1 286 ? -26.936 -5.108 12.481 1.00 92.25 286 VAL A N 1
ATOM 2362 C CA . VAL A 1 286 ? -25.784 -5.975 12.684 1.00 92.25 286 VAL A CA 1
ATOM 2363 C C . VAL A 1 286 ? -25.942 -7.227 11.827 1.00 92.25 286 VAL A C 1
ATOM 2365 O O . VAL A 1 286 ? -27.038 -7.784 11.738 1.00 92.25 286 VAL A O 1
ATOM 2368 N N . GLU A 1 287 ? -24.856 -7.674 11.206 1.00 92.44 287 GLU A N 1
ATOM 2369 C CA . GLU A 1 287 ? -24.805 -8.893 10.395 1.00 92.44 287 GLU A CA 1
ATOM 2370 C C . GLU A 1 287 ? -23.739 -9.840 10.943 1.00 92.44 287 GLU A C 1
ATOM 2372 O O . GLU A 1 287 ? -22.618 -9.426 11.230 1.00 92.44 287 GLU A O 1
ATOM 2377 N N . CYS A 1 288 ? -24.075 -11.114 11.137 1.00 90.00 288 CYS A N 1
ATOM 2378 C CA . CYS A 1 288 ? -23.086 -12.101 11.559 1.00 90.00 288 CYS A CA 1
ATOM 2379 C C . CYS A 1 288 ? -22.186 -12.475 10.383 1.00 90.00 288 CYS A C 1
ATOM 2381 O O . CYS A 1 288 ? -22.678 -12.971 9.375 1.00 90.00 288 CYS A O 1
ATOM 2383 N N . ARG A 1 289 ? -20.865 -12.357 10.533 1.00 89.75 289 ARG A N 1
ATOM 2384 C CA . ARG A 1 289 ? -19.922 -12.702 9.453 1.00 89.75 289 ARG A CA 1
ATOM 2385 C C . ARG A 1 289 ? -19.835 -14.197 9.125 1.00 89.75 289 ARG A C 1
ATOM 2387 O O . ARG A 1 289 ? -19.170 -14.571 8.171 1.00 89.75 289 ARG A O 1
ATOM 2394 N N . ARG A 1 290 ? -20.413 -15.053 9.977 1.00 86.00 290 ARG A N 1
ATOM 2395 C CA . ARG A 1 290 ? -20.358 -16.517 9.834 1.00 86.00 290 ARG A CA 1
ATOM 2396 C C . ARG A 1 290 ? -21.597 -17.030 9.109 1.00 86.00 290 ARG A C 1
ATOM 2398 O O . ARG A 1 290 ? -21.494 -17.534 8.003 1.00 86.00 290 A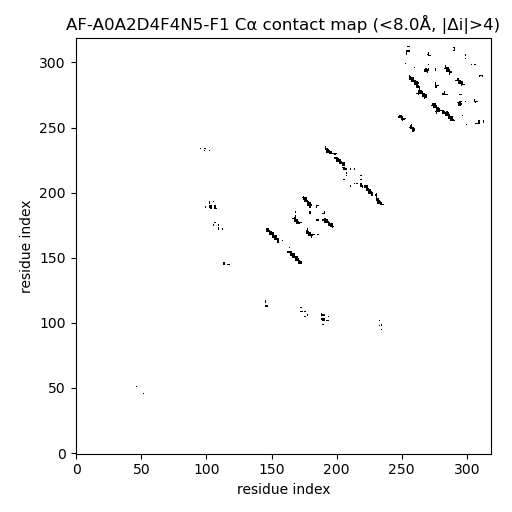RG A O 1
ATOM 2405 N N . CYS A 1 291 ? -22.768 -16.797 9.703 1.00 86.94 291 CYS A N 1
ATOM 2406 C CA . CYS A 1 291 ? -24.038 -17.305 9.180 1.00 86.94 291 CYS A CA 1
ATOM 2407 C C . CYS A 1 291 ? -24.871 -16.262 8.418 1.00 86.94 291 CYS A C 1
ATOM 2409 O O . CYS A 1 291 ? -26.003 -16.559 8.038 1.00 86.94 291 CYS A O 1
ATOM 2411 N N . HIS A 1 292 ? -24.362 -15.035 8.250 1.00 89.88 292 HIS A N 1
ATOM 2412 C CA . HIS A 1 292 ? -25.031 -13.922 7.557 1.00 89.88 292 HIS A CA 1
ATOM 2413 C C . HIS A 1 292 ? -26.416 -13.540 8.106 1.00 89.88 292 HIS A C 1
ATOM 2415 O O . HIS A 1 292 ? -27.216 -12.906 7.418 1.00 89.88 292 HIS A O 1
ATOM 2421 N N . VAL A 1 293 ? -26.716 -13.894 9.363 1.00 90.88 293 VAL A N 1
ATOM 2422 C CA . VAL A 1 293 ? -27.966 -13.485 10.018 1.00 90.88 293 VAL A CA 1
ATOM 2423 C C . VAL A 1 293 ? -27.964 -11.977 10.270 1.00 90.88 293 VAL A C 1
ATOM 2425 O O . VAL A 1 293 ? -26.961 -11.427 10.733 1.00 90.88 293 VAL A O 1
ATOM 2428 N N . LYS A 1 294 ? -29.092 -11.319 9.985 1.00 92.62 294 LYS A N 1
ATOM 2429 C CA . LYS A 1 294 ? -29.240 -9.858 10.018 1.00 92.62 294 LYS A CA 1
ATOM 2430 C C . LYS A 1 294 ? -30.229 -9.452 11.101 1.00 92.62 294 LYS A C 1
ATOM 2432 O O . LYS A 1 294 ? -31.368 -9.913 11.101 1.00 92.62 294 LYS A O 1
ATOM 2437 N N . CYS A 1 295 ? -29.820 -8.569 12.004 1.00 92.19 295 CYS A N 1
ATOM 2438 C CA . CYS A 1 295 ? -30.650 -8.115 13.120 1.00 92.19 295 CYS A CA 1
ATOM 2439 C C . CYS A 1 295 ? -30.533 -6.600 13.318 1.00 92.19 295 CYS A C 1
ATOM 2441 O O . CYS A 1 295 ? -29.526 -5.998 12.958 1.00 92.19 295 CYS A O 1
ATOM 2443 N N . HIS A 1 296 ? -31.530 -5.962 13.937 1.00 92.88 296 HIS A N 1
ATOM 2444 C CA . HIS A 1 296 ? -31.353 -4.600 14.460 1.00 92.88 296 HIS A CA 1
ATOM 2445 C C . HIS A 1 296 ? -30.325 -4.601 15.594 1.00 92.88 296 HIS A C 1
ATOM 2447 O O . HIS A 1 296 ? -30.317 -5.514 16.424 1.00 92.88 296 HIS A O 1
ATOM 2453 N N . LYS A 1 297 ? -29.511 -3.545 15.680 1.00 90.00 297 LYS A N 1
ATOM 2454 C CA . LYS A 1 297 ? -28.535 -3.377 16.769 1.00 90.00 297 LYS A CA 1
ATOM 2455 C C . LYS A 1 297 ? -29.207 -3.350 18.153 1.00 90.00 297 LYS A C 1
ATOM 2457 O O . LYS A 1 297 ? -28.678 -3.922 19.100 1.00 90.00 297 LYS A O 1
ATOM 2462 N N . ASP A 1 298 ? -30.415 -2.793 18.245 1.00 87.44 298 ASP A N 1
ATOM 2463 C CA . ASP A 1 298 ? -31.182 -2.697 19.496 1.00 87.44 298 ASP A CA 1
ATOM 2464 C C . ASP A 1 298 ? -31.449 -4.057 20.163 1.00 87.44 298 ASP A C 1
ATOM 2466 O O . ASP A 1 298 ? -31.450 -4.144 21.391 1.00 87.44 298 ASP A O 1
ATOM 2470 N N . HIS A 1 299 ? -31.653 -5.124 19.379 1.00 87.25 299 HIS A N 1
ATOM 2471 C CA . HIS A 1 299 ? -31.885 -6.469 19.923 1.00 87.25 299 HIS A CA 1
ATOM 2472 C C . HIS A 1 299 ? -30.649 -7.007 20.653 1.00 87.25 299 HIS A C 1
ATOM 2474 O O . HIS A 1 299 ? -30.765 -7.729 21.645 1.00 87.25 299 HIS A O 1
ATOM 2480 N N . LEU A 1 300 ? -29.466 -6.619 20.176 1.00 83.25 300 LEU A N 1
ATOM 2481 C CA . LEU A 1 300 ? -28.186 -6.991 20.756 1.00 83.25 300 LEU A CA 1
ATOM 2482 C C . LEU A 1 300 ? -27.887 -6.171 22.018 1.00 83.25 300 LEU A C 1
ATOM 2484 O O . LEU A 1 300 ? -27.520 -6.742 23.046 1.00 83.25 300 LEU A O 1
ATOM 2488 N N . ASP A 1 301 ? -28.129 -4.859 21.968 1.00 80.12 301 ASP A N 1
ATOM 2489 C CA . ASP A 1 301 ? -27.894 -3.935 23.086 1.00 80.12 301 ASP A CA 1
ATOM 2490 C C . ASP A 1 301 ? -28.822 -4.228 24.280 1.00 80.12 301 ASP A C 1
ATOM 2492 O O . ASP A 1 301 ? -28.408 -4.148 25.439 1.00 80.12 301 ASP A O 1
ATOM 2496 N N . LYS A 1 302 ? -30.065 -4.645 24.012 1.00 78.62 302 LYS A N 1
ATOM 2497 C CA . LYS A 1 302 ? -31.046 -5.034 25.040 1.00 78.62 302 LYS A CA 1
ATOM 2498 C C . LYS A 1 302 ? -30.908 -6.484 25.517 1.00 78.62 302 LYS A C 1
ATOM 2500 O O . LYS A 1 302 ? -31.657 -6.889 26.404 1.00 78.62 302 LYS A O 1
ATOM 2505 N N . LYS A 1 303 ? -29.960 -7.255 24.961 1.00 67.38 303 LYS A N 1
ATOM 2506 C CA . LYS A 1 303 ? -29.780 -8.701 25.207 1.00 67.38 303 LYS A CA 1
ATOM 2507 C C . LYS A 1 303 ? -31.097 -9.481 25.115 1.00 67.38 303 LYS A C 1
ATOM 2509 O O . LYS A 1 303 ? -31.375 -10.339 25.952 1.00 67.38 303 LYS A O 1
ATOM 2514 N N . GLU A 1 304 ? -31.922 -9.166 24.121 1.00 68.94 304 GLU A N 1
ATOM 2515 C CA . GLU A 1 304 ? -33.209 -9.836 23.950 1.00 68.94 304 GLU A CA 1
ATOM 2516 C C . GLU A 1 304 ? -32.992 -11.314 23.588 1.00 68.94 304 GLU A C 1
ATOM 2518 O O . GLU A 1 304 ? -32.143 -11.658 22.764 1.00 68.94 304 GLU A O 1
ATOM 2523 N N . GLU A 1 305 ? -33.775 -12.220 24.183 1.00 65.31 305 GLU A N 1
ATOM 2524 C CA . GLU A 1 305 ? -33.617 -13.665 23.958 1.00 65.31 305 GLU A CA 1
ATOM 2525 C C . GLU A 1 305 ? -33.976 -14.118 22.531 1.00 65.31 305 GLU A C 1
ATOM 2527 O O . GLU A 1 305 ? -33.712 -15.268 22.179 1.00 65.31 305 GLU A O 1
ATOM 2532 N N . LEU A 1 306 ? -34.499 -13.211 21.703 1.00 71.44 306 LEU A N 1
ATOM 2533 C CA . LEU A 1 306 ? -35.013 -13.454 20.353 1.00 71.44 306 LEU A CA 1
ATOM 2534 C C . LEU A 1 306 ? -33.944 -13.895 19.338 1.00 71.44 306 LEU A C 1
ATOM 2536 O O . LEU A 1 306 ? -34.282 -14.507 18.328 1.00 71.44 306 LEU A O 1
ATOM 2540 N N . ILE A 1 307 ? -32.657 -13.620 19.583 1.00 80.19 307 ILE A N 1
ATOM 2541 C CA . ILE A 1 307 ? -31.576 -14.047 18.681 1.00 80.19 307 ILE A CA 1
ATOM 2542 C C . ILE A 1 307 ? -31.259 -15.528 18.938 1.00 80.19 307 ILE A C 1
ATOM 2544 O O . ILE A 1 307 ? -30.832 -15.900 20.035 1.00 80.19 307 ILE A O 1
ATOM 2548 N N . ALA A 1 308 ? -31.459 -16.379 17.930 1.00 80.88 308 ALA A N 1
ATOM 2549 C CA . ALA A 1 308 ? -31.088 -17.793 17.982 1.00 80.88 308 ALA A CA 1
ATOM 2550 C C . ALA A 1 308 ? -29.554 -17.982 17.946 1.00 80.88 308 ALA A C 1
ATOM 2552 O O . ALA A 1 308 ? -28.853 -17.127 17.400 1.00 80.88 308 ALA A O 1
ATOM 2553 N N . PRO A 1 309 ? -29.003 -19.081 18.497 1.00 83.62 309 PRO A N 1
ATOM 2554 C CA . PRO A 1 309 ? -27.569 -19.371 18.434 1.00 83.62 309 PRO A CA 1
ATOM 2555 C C . PRO A 1 309 ? -27.025 -19.487 17.003 1.00 83.62 309 PRO A C 1
ATOM 2557 O O . PRO A 1 309 ? -27.764 -19.785 16.063 1.00 83.62 309 PRO A O 1
ATOM 2560 N N . CYS A 1 310 ? -25.723 -19.255 16.837 1.00 84.56 310 CYS A N 1
ATOM 2561 C CA . CYS A 1 310 ? -25.071 -19.322 15.529 1.00 84.56 310 CYS A CA 1
ATOM 2562 C C . CYS A 1 310 ? -25.055 -20.751 14.974 1.00 84.56 310 CYS A C 1
ATOM 2564 O O . CYS A 1 310 ? -24.544 -21.668 15.616 1.00 84.56 310 CYS A O 1
ATOM 2566 N N . LYS A 1 311 ? -25.587 -20.922 13.757 1.00 75.50 311 LYS A N 1
ATOM 2567 C CA . LYS A 1 311 ? -25.689 -22.226 13.079 1.00 75.50 311 LYS A CA 1
ATOM 2568 C C . LYS A 1 311 ? -24.315 -22.830 12.760 1.00 75.50 311 LYS A C 1
ATOM 2570 O O . LYS A 1 311 ? -24.156 -24.041 12.849 1.00 75.50 311 LYS A O 1
ATOM 2575 N N . ASP A 1 312 ? -23.317 -21.989 12.501 1.00 64.88 312 ASP A N 1
ATOM 2576 C CA . ASP A 1 312 ? -21.966 -22.417 12.109 1.00 64.88 312 ASP A CA 1
ATOM 2577 C C . ASP A 1 312 ? -21.013 -22.612 13.301 1.00 64.88 312 ASP A C 1
ATO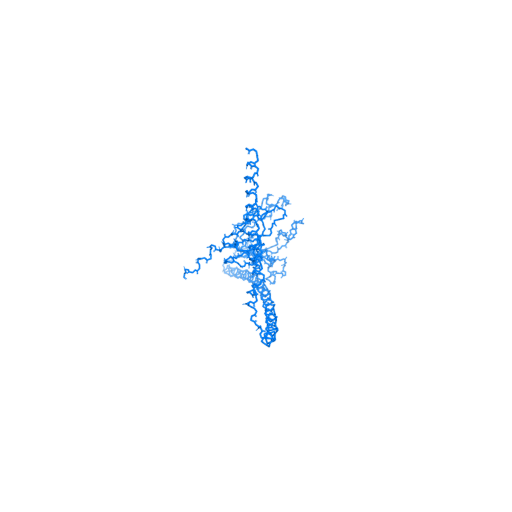M 2579 O O . ASP A 1 312 ? -19.826 -22.876 13.121 1.00 64.88 312 ASP A O 1
ATOM 2583 N N . PHE A 1 313 ? -21.502 -22.492 14.542 1.00 52.53 313 PHE A N 1
ATOM 2584 C CA . PHE A 1 313 ? -20.662 -22.673 15.734 1.00 52.53 313 PHE A CA 1
ATOM 2585 C C . PHE A 1 313 ? -20.344 -24.151 16.032 1.00 52.53 313 PHE A C 1
ATOM 2587 O O . PHE A 1 313 ? -19.389 -24.434 16.747 1.00 52.53 313 PHE A O 1
ATOM 2594 N N . HIS A 1 314 ? -21.096 -25.101 15.460 1.00 48.28 314 HIS A N 1
ATOM 2595 C CA . HIS A 1 314 ? -20.965 -26.537 15.751 1.00 48.28 314 HIS A CA 1
ATOM 2596 C C . HIS A 1 314 ? -19.918 -27.299 14.916 1.00 48.28 314 HIS A C 1
ATOM 2598 O O . HIS A 1 314 ? -19.736 -28.494 15.133 1.00 48.28 314 HIS A O 1
ATOM 2604 N N . TRP A 1 315 ? -19.196 -26.649 13.997 1.00 41.66 315 TRP A N 1
ATOM 2605 C CA . TRP A 1 315 ? -18.210 -27.334 13.143 1.00 41.66 315 TRP A CA 1
ATOM 2606 C C . TRP A 1 315 ? -16.797 -27.468 13.740 1.00 41.66 315 TRP A C 1
ATOM 2608 O O . TRP A 1 315 ? -15.959 -28.120 13.131 1.00 41.66 315 TRP A O 1
ATOM 2618 N N . LYS A 1 316 ? -16.508 -26.898 14.921 1.00 41.91 316 LYS A N 1
ATOM 2619 C CA . LYS A 1 316 ? -15.151 -26.915 15.520 1.00 41.91 316 LYS A CA 1
ATOM 2620 C C . LYS A 1 316 ? -14.909 -27.930 16.650 1.00 41.91 316 LYS A C 1
ATOM 2622 O O . LYS A 1 316 ? -13.835 -27.914 17.232 1.00 41.91 316 LYS A O 1
ATOM 2627 N N . GLU A 1 317 ? -15.853 -28.823 16.948 1.00 39.16 317 GLU A N 1
ATOM 2628 C CA . GLU A 1 317 ? -15.670 -29.887 17.964 1.00 39.16 317 GLU A CA 1
ATOM 2629 C C . GLU A 1 317 ? -15.466 -31.295 17.369 1.00 39.16 317 GLU A C 1
ATOM 2631 O O . GLU A 1 317 ? -15.534 -32.291 18.087 1.00 39.16 317 GLU A O 1
ATOM 2636 N N . LYS A 1 318 ? -15.212 -31.408 16.060 1.00 39.91 318 LYS A N 1
ATOM 2637 C CA . LYS A 1 318 ? -14.908 -32.688 15.403 1.00 39.91 318 LYS A CA 1
ATOM 2638 C C . LYS A 1 318 ? -13.733 -32.579 14.431 1.00 39.91 318 LYS A C 1
ATOM 2640 O O . LYS A 1 318 ? -13.923 -32.825 13.247 1.00 39.91 318 LYS A O 1
ATOM 2645 N N . GLU A 1 319 ? -12.552 -32.242 14.936 1.00 35.78 319 GLU A N 1
ATOM 2646 C CA . GLU A 1 319 ? -11.265 -32.678 14.364 1.00 35.78 319 GLU A CA 1
ATOM 2647 C C . GLU A 1 319 ? -10.286 -32.997 15.492 1.00 35.78 319 GLU A C 1
ATOM 2649 O O . GLU A 1 319 ? -10.198 -32.180 16.440 1.00 35.78 319 GLU A O 1
#

Solvent-accessible surface area (backbone atoms only — not comparable to full-atom values): 18566 Å² total; per-residue (Å²): 106,76,68,55,54,51,49,54,52,49,56,49,52,52,50,51,52,51,52,52,53,50,53,50,51,51,53,51,52,51,50,52,48,60,72,67,48,64,68,89,59,76,77,65,68,80,71,52,67,67,60,49,56,50,50,52,53,50,48,55,49,51,53,50,53,51,50,53,50,50,49,53,50,51,54,50,52,54,50,53,55,49,53,51,53,52,53,52,50,51,53,51,53,52,52,52,51,52,50,52,52,51,45,29,48,57,43,49,52,40,52,51,51,49,53,52,51,53,50,52,53,52,51,54,54,60,66,61,70,75,79,69,96,74,81,93,74,94,71,92,72,84,81,79,71,91,61,64,60,48,81,44,77,41,79,38,80,92,43,63,93,70,70,42,69,40,69,27,38,35,40,51,46,99,55,38,39,39,30,14,71,44,69,68,32,51,78,68,32,46,50,48,34,38,34,34,53,90,34,48,77,50,74,43,75,52,50,66,87,78,43,73,84,58,54,82,86,50,40,88,80,40,67,44,79,42,62,46,74,90,30,56,48,55,72,81,55,65,70,73,66,61,68,63,78,64,80,75,70,57,49,74,54,65,74,32,49,24,38,78,46,72,30,60,54,96,43,56,12,75,56,74,68,46,78,35,38,28,79,90,69,38,49,63,23,28,32,20,80,80,72,64,52,36,33,48,40,64,51,62,77,67,66,48,83,61,62,74,66,38,81,73,60,73,72,79,84,77,127

Radius of gyration: 44.2 Å; Cα contacts (8 Å, |Δi|>4): 313; chains: 1; bounding box: 150×52×109 Å

Nearest PDB structures (foldseek):
  2row-assembly1_A  TM=9.205E-01  e=2.754E-09  Rattus norvegicus
  2rov-assembly1_A  TM=9.085E-01  e=2.326E-08  Rattus norvegicus
  2v76-assembly4_D  TM=6.583E-01  e=1.702E+00  Homo sapiens

pLDDT: mean 81.44, std 17.87, range [28.34, 97.69]

Foldseek 3Di:
DVVVVVVVVVVVVVVVVVVVVVVVVVVVVVVVVVVPPCVVVPPPPVPPVVVVVVVVVVVVVVVVVVVVVVVVVVVVVVVVVVVVVVVVVVVVVVVLVVLQVVLLVVLVVQVVQLVVVVVVVVVVVVVVVPDDPDDDDDDDDPPPPSWPKDWDFDFDPVCVVVGGTQIWIWTDGPFKIFTHNDVVCSVSSGTQKIFTPVFWPDKAQDDCVRVVPDDPVCSRVDIDIHGDPVRMRGSPPPVPPPVVVPPQPQQDDQAFGKDKDFALDFDAAQLPRHTQHHNPDGAIWIAGPFQRHIHGVVCSVVVPPSDDHDPPNPPPPPD

Secondary structure (DSSP, 8-state):
-HHHHHHHHHHHHHHHHHHHHHHHHHHHHHHHHHHH-GGGGTT-----HHHHHHHHHHHHHHHHHHHHHHHHHHHHHHHHHHHHHHHHHHHHHHHHHHHHHHHHHHHHHHHHHHHHHHHHHHHHHHHHTTS--S------------S-EEEEEEE-GGGGGGTPEEEEEEEE-SSEEEEESSHHHHHTT--SEEEEGGGEEEEEE--TTTSTTS-TTTGGG-EEEEE-GGGEEETT--------------EEETTEEEEEE-BSSS-B-TTT-SB-B-SSSPPPEEEETTT--EEEHHHHHTT-TTSPPPGGGGGGS--

InterPro domains:
  IPR002219 Protein kinase C-like, phorbol ester/diacylglycerol-binding domain [PS50081] (255-310)
  IPR002219 Protein kinase C-like, phorbol ester/diacylglycerol-binding domain [SM00109] (256-310)
  IPR011993 PH-like domain superfamily [G3DSA:2.30.29.30] (146-249)
  IPR015008 ROCK, Rho binding domain [PF08912] (2-39)
  IPR015008 ROCK, Rho binding domain [PS51859] (1-40)
  IPR046349 C1-like domain superfamily [SSF57889] (252-302)
  IPR050839 Rho-associated Serine/Threonine Kinase [PTHR22988] (19-308)
  IPR057529 MRCK/ROCK kinase, PH domain [PF25346] (148-229)

Sequence (319 aa):
KKEEEFNIIRTQYEKNLNNERTLKTQAVNKLAEIMNRKDFKLDRKKVNMQDFKKKEKENRKLQLELNQEKEKFNQMVIKYQKELNEMQAQLVEESTYRNELQMQLDSKESDIEQLRSKILDLQQGMDSTSVASLQADEADGSVTESRIEGWLSIPNKGNIKRYGWKKQYVVVSSRKILFYNDEQDKEQSNPCMVLDIDKLFHVRPVTQGDVYRAETEEIPKIFQILYANEGECRKDLEVESVQPAEKTNFLHHKGHEFVPTLYHFPANCEACAKPLWHVFKPPPAVECRRCHVKCHKDHLDKKEELIAPCKDFHWKEKE

Mean predicted aligned error: 19.33 Å

Organism: Micrurus corallinus (NCBI:txid54390)